Protein AF-A0A1G2IDU9-F1 (afdb_monomer)

Sequence (168 aa):
MKRLLVAVAMLAGFAAVVFAQDNSNERWFVKGYLEGGLHPPHNEVEMNLRRPDLPETNGFGDNFGRYVLRGEIFAGYRLENKVVKSVFVLVKPYFVFGRTVPQLDYTWSARLIGYAENYGIGVELPRGWKVYAETHRWSLRDQKAVPGDGPFGLNSGLYVRKEFNLHF

Organism: NCBI:txid1802213

pLDDT: mean 75.24, std 16.15, range [39.88, 97.31]

Solvent-accessible surface area (backbone atoms only — not comparable to full-atom values): 9409 Å² total; per-residue (Å²): 109,71,69,58,54,52,51,51,51,50,51,51,53,50,51,51,50,76,68,31,62,81,67,93,85,56,95,41,72,52,73,53,70,50,75,50,73,52,65,69,96,70,37,58,57,90,64,74,71,65,48,92,90,40,75,87,57,52,81,54,88,53,67,54,68,73,50,72,54,74,53,79,45,79,54,67,50,79,45,98,50,88,70,44,42,26,42,33,40,36,40,37,52,33,39,32,20,27,51,38,42,78,101,74,41,86,52,92,40,89,44,78,38,30,39,37,60,26,43,31,45,36,38,31,32,67,77,47,29,34,43,34,38,35,38,40,34,37,33,45,76,93,45,67,45,49,90,50,84,37,62,29,25,61,49,57,35,44,35,44,34,39,40,30,38,48,72,111

Radius of gyration: 20.26 Å; Cα contacts (8 Å, |Δi|>4): 343; chains: 1; bounding box: 56×49×55 Å

Nearest PDB structures (foldseek):
  1bxw-assembly1_A  TM=3.467E-01  e=7.505E-01  Escherichia coli BL21(DE3)
  2r4l-assembly2_B  TM=3.339E-01  e=4.454E-01  Escherichia coli
  3pgu-assembly1_A  TM=3.029E-01  e=5.209E-01  Escherichia coli K-12
  3pf1-assembly2_B  TM=3.098E-01  e=6.761E-01  Escherichia coli K-12
  4rdt-assembly1_A  TM=2.529E-01  e=2.914E+00  Neisseria meningitidis MC58

Secondary structure (DSSP, 8-state):
-HHHHHHHHHHHHHHHHHHPPP-TT-S-EEEEEEEEEE--S---GGG----TT-GGGGGGTT----EEEE--EEEEEE-S-SS--EEEEEE--EEEEEEEETTTEEEEEEEEEEEE--EEEEEEEGGGEEEEEEEE-EEETTEEPPSSSSTT--EEEEEEEEEEEEE-

Foldseek 3Di:
DVVVVVVVVVVVVVVCQVPFFDDPPFPDKDKDKDKDKDWDDAAALVVLDPPVPDVVQVPPPFDDFDDKDWDKDWDWDADPDQFWGIKTKMWIKIWTDDDTGPPPDDDRTRDTFKIKGKIKIWTAGPQQKIKIKMWIAMDGNNDTQDDDRGNGHTIMIIMIMHIHMDHD

Structure (mmCIF, N/CA/C/O backbone):
data_AF-A0A1G2IDU9-F1
#
_entry.id   AF-A0A1G2IDU9-F1
#
loop_
_atom_site.group_PDB
_atom_site.id
_atom_site.type_symbol
_atom_site.label_atom_id
_atom_site.label_alt_id
_atom_site.label_comp_id
_atom_site.label_asym_id
_atom_site.label_entity_id
_atom_site.label_seq_id
_atom_site.pdbx_PDB_ins_code
_atom_site.Cartn_x
_atom_site.Cartn_y
_atom_site.Cartn_z
_atom_site.occupancy
_atom_site.B_iso_or_equiv
_atom_site.auth_seq_id
_atom_site.auth_comp_id
_atom_site.auth_asym_id
_atom_site.auth_atom_id
_atom_site.pdbx_PDB_model_num
ATOM 1 N N . MET A 1 1 ? -6.223 36.285 3.969 1.00 62.69 1 MET A N 1
ATOM 2 C CA . MET A 1 1 ? -7.541 35.666 4.263 1.00 62.69 1 MET A CA 1
ATOM 3 C C . MET A 1 1 ? -7.805 34.367 3.493 1.00 62.69 1 MET A C 1
ATOM 5 O O . MET A 1 1 ? -8.018 33.362 4.152 1.00 62.69 1 MET A O 1
ATOM 9 N N . LYS A 1 2 ? -7.729 34.311 2.150 1.00 69.12 2 LYS A N 1
ATOM 10 C CA . LYS A 1 2 ? -8.032 33.078 1.374 1.00 69.12 2 LYS A CA 1
ATOM 11 C C . LYS A 1 2 ? -7.201 31.836 1.760 1.00 69.12 2 LYS A C 1
ATOM 13 O O . LYS A 1 2 ? -7.762 30.766 1.928 1.00 69.12 2 LYS A O 1
ATOM 18 N N . ARG A 1 3 ? -5.885 31.980 1.975 1.00 70.44 3 ARG A N 1
ATOM 19 C CA . ARG A 1 3 ? -5.002 30.864 2.389 1.00 70.44 3 ARG A CA 1
ATOM 20 C C . ARG A 1 3 ? -5.322 30.319 3.788 1.00 70.44 3 ARG A C 1
ATOM 22 O O . ARG A 1 3 ? -5.218 29.122 4.007 1.00 70.44 3 ARG A O 1
ATOM 29 N N . LEU A 1 4 ? -5.751 31.192 4.704 1.00 76.75 4 LEU A N 1
ATOM 30 C CA . LEU A 1 4 ? -6.148 30.807 6.061 1.00 76.75 4 LEU A CA 1
ATOM 31 C C . LEU A 1 4 ? -7.466 30.021 6.045 1.00 76.75 4 LEU A C 1
ATOM 33 O O . LEU A 1 4 ? -7.561 28.992 6.695 1.00 76.75 4 LEU A O 1
ATOM 37 N N . LEU A 1 5 ? -8.446 30.456 5.245 1.00 75.06 5 LEU A N 1
ATOM 38 C CA . LEU A 1 5 ? -9.712 29.736 5.059 1.00 75.06 5 LEU A CA 1
ATOM 39 C C . LEU A 1 5 ? -9.504 28.341 4.460 1.00 75.06 5 LEU A C 1
ATOM 41 O O . LEU A 1 5 ? -10.108 27.386 4.932 1.00 75.06 5 LEU A O 1
ATOM 45 N N . VAL A 1 6 ? -8.614 28.208 3.471 1.00 77.25 6 VAL A N 1
ATOM 46 C CA . VAL A 1 6 ? -8.261 26.900 2.895 1.00 77.25 6 VAL A CA 1
ATOM 47 C C . VAL A 1 6 ? -7.575 26.010 3.933 1.00 77.25 6 VAL A C 1
ATOM 49 O O . VAL A 1 6 ? -7.935 24.845 4.057 1.00 77.25 6 VAL A O 1
ATOM 52 N N . ALA A 1 7 ? -6.638 26.547 4.718 1.00 73.00 7 ALA A N 1
ATOM 53 C CA . ALA A 1 7 ? -5.975 25.783 5.775 1.00 73.00 7 ALA A CA 1
ATOM 54 C C . ALA A 1 7 ? -6.962 25.313 6.857 1.00 73.00 7 ALA A C 1
ATOM 56 O O . ALA A 1 7 ? -6.931 24.150 7.249 1.00 73.00 7 ALA A O 1
ATOM 57 N N . VAL A 1 8 ? -7.876 26.185 7.293 1.00 78.94 8 VAL A N 1
ATOM 58 C CA . VAL A 1 8 ? -8.922 25.841 8.270 1.00 78.94 8 VAL A CA 1
ATOM 59 C C . VAL A 1 8 ? -9.891 24.806 7.698 1.00 78.94 8 VAL A C 1
ATOM 61 O O . VAL A 1 8 ? -10.223 23.855 8.395 1.00 78.94 8 VAL A O 1
ATOM 64 N N . ALA A 1 9 ? -10.295 24.928 6.431 1.00 74.25 9 ALA A N 1
ATOM 65 C CA . ALA A 1 9 ? -11.151 23.942 5.772 1.00 74.25 9 ALA A CA 1
ATOM 66 C C . ALA A 1 9 ? -10.457 22.576 5.628 1.00 74.25 9 ALA A C 1
ATOM 68 O O . ALA A 1 9 ? -11.083 21.548 5.876 1.00 74.25 9 ALA A O 1
ATOM 69 N N . MET A 1 10 ? -9.161 22.553 5.295 1.00 72.38 10 MET A N 1
ATOM 70 C CA . MET A 1 10 ? -8.383 21.311 5.248 1.00 72.38 10 MET A CA 1
ATOM 71 C C . MET A 1 10 ? -8.221 20.682 6.635 1.00 72.38 10 MET A C 1
ATOM 73 O O . MET A 1 10 ? -8.390 19.475 6.769 1.00 72.38 10 MET A O 1
ATOM 77 N N . LEU A 1 11 ? -7.962 21.482 7.675 1.00 74.31 11 LEU A N 1
ATOM 78 C CA . LEU A 1 11 ? -7.873 20.995 9.056 1.00 74.31 11 LEU A CA 1
ATOM 79 C C . LEU A 1 11 ? -9.218 20.469 9.568 1.00 74.31 11 LEU A C 1
ATOM 81 O O . LEU A 1 11 ? -9.257 19.416 10.199 1.00 74.31 11 LEU A O 1
ATOM 85 N N . ALA A 1 12 ? -10.317 21.160 9.264 1.00 73.38 12 ALA A N 1
ATOM 86 C CA . ALA A 1 12 ? -11.663 20.715 9.610 1.00 73.38 12 ALA A CA 1
ATOM 87 C C . ALA A 1 12 ? -12.037 19.422 8.870 1.00 73.38 12 ALA A C 1
ATOM 89 O O . ALA A 1 12 ? -12.556 18.498 9.491 1.00 73.38 12 ALA A O 1
ATOM 90 N N . GLY A 1 13 ? -11.712 19.317 7.576 1.00 73.56 13 GLY A N 1
ATOM 91 C CA . GLY A 1 13 ? -11.897 18.090 6.797 1.00 73.56 13 GLY A CA 1
ATOM 92 C C . GLY A 1 13 ? -11.063 16.926 7.336 1.00 73.56 13 GLY A C 1
ATOM 93 O O . GLY A 1 13 ? -11.568 15.816 7.482 1.00 73.56 13 GLY A O 1
ATOM 94 N N . PHE A 1 14 ? -9.812 17.187 7.720 1.00 73.44 14 PHE A N 1
ATOM 95 C CA . PHE A 1 14 ? -8.941 16.189 8.337 1.00 73.44 14 PHE A CA 1
ATOM 96 C C . PHE A 1 14 ? -9.489 15.711 9.688 1.00 73.44 14 PHE A C 1
ATOM 98 O O . PHE A 1 14 ? -9.579 14.508 9.930 1.00 73.44 14 PHE A O 1
ATOM 105 N N . ALA A 1 15 ? -9.926 16.636 10.548 1.00 72.44 15 ALA A N 1
ATOM 106 C CA . ALA A 1 15 ? -10.550 16.303 11.825 1.00 72.44 15 ALA A CA 1
ATOM 107 C C . ALA A 1 15 ? -11.841 15.489 11.630 1.00 72.44 15 ALA A C 1
ATOM 109 O O . ALA A 1 15 ? -12.026 14.470 12.296 1.00 72.44 15 ALA A O 1
ATOM 110 N N . ALA A 1 16 ? -12.695 15.883 10.680 1.00 71.50 16 ALA A N 1
ATOM 111 C CA . ALA A 1 16 ? -13.924 15.161 10.361 1.00 71.50 16 ALA A CA 1
ATOM 112 C C . ALA A 1 16 ? -13.642 13.702 9.974 1.00 71.50 16 ALA A C 1
ATOM 114 O O . ALA A 1 16 ? -14.333 12.803 10.441 1.00 71.50 16 ALA A O 1
ATOM 115 N N . VAL A 1 17 ? -12.585 13.448 9.202 1.00 75.44 17 VAL A N 1
ATOM 116 C CA . VAL A 1 17 ? -12.182 12.089 8.820 1.00 75.44 17 VAL A CA 1
ATOM 117 C C . VAL A 1 17 ? -11.616 11.285 9.998 1.00 75.44 17 VAL A C 1
ATOM 119 O O . VAL A 1 17 ? -11.970 10.118 10.185 1.00 75.44 17 VAL A O 1
ATOM 122 N N . VAL A 1 18 ? -10.748 11.892 10.811 1.00 74.56 18 VAL A N 1
ATOM 123 C CA . VAL A 1 18 ? -10.128 11.238 11.978 1.00 74.56 18 VAL A CA 1
ATOM 124 C C . VAL A 1 18 ? -11.188 10.772 12.979 1.00 74.56 18 VAL A C 1
ATOM 126 O O . VAL A 1 18 ? -11.088 9.666 13.521 1.00 74.56 18 VAL A O 1
ATOM 129 N N . PHE A 1 19 ? -12.222 11.588 13.186 1.00 74.44 19 PHE A N 1
ATOM 130 C CA . PHE A 1 19 ? -13.309 11.309 14.123 1.00 74.44 19 PHE A CA 1
ATOM 131 C C . PHE A 1 19 ? -14.544 10.663 13.481 1.00 74.44 19 PHE A C 1
ATOM 133 O O . PHE A 1 19 ? -15.481 10.333 14.209 1.00 74.44 19 PHE A O 1
ATOM 140 N N . ALA A 1 20 ? -14.543 10.423 12.165 1.00 71.88 20 ALA A N 1
ATOM 141 C CA . ALA A 1 20 ? -15.659 9.792 11.467 1.00 71.88 20 ALA A CA 1
ATOM 142 C C . ALA A 1 20 ? -15.968 8.406 12.057 1.00 71.88 20 ALA A C 1
ATOM 144 O O . ALA A 1 20 ? -15.103 7.514 12.108 1.00 71.88 20 ALA A O 1
ATOM 145 N N . GLN A 1 21 ? -17.220 8.243 12.490 1.00 66.69 21 GLN A N 1
ATOM 146 C CA . GLN A 1 21 ? -17.812 6.974 12.896 1.00 66.69 21 GLN A CA 1
ATOM 147 C C . GLN A 1 21 ? -18.687 6.438 11.765 1.00 66.69 21 GLN A C 1
ATOM 149 O O . GLN A 1 21 ? -19.385 7.197 11.103 1.00 66.69 21 GLN A O 1
ATOM 154 N N . ASP A 1 22 ? -18.627 5.127 11.555 1.00 65.12 22 ASP A N 1
ATOM 155 C CA . ASP A 1 22 ? -19.422 4.445 10.538 1.00 65.12 22 ASP A CA 1
ATOM 156 C C . ASP A 1 22 ? -20.884 4.364 10.994 1.00 65.12 22 ASP A C 1
ATOM 158 O O . ASP A 1 22 ? -21.164 3.764 12.036 1.00 65.12 22 ASP A O 1
ATOM 162 N N . ASN A 1 23 ? -21.796 4.990 10.247 1.00 60.91 23 ASN A N 1
ATOM 163 C CA . ASN A 1 23 ? -23.220 5.026 10.563 1.00 60.91 23 ASN A CA 1
ATOM 164 C C . ASN A 1 23 ? -24.017 4.528 9.346 1.00 60.91 23 ASN A C 1
ATOM 166 O O . ASN A 1 23 ? -24.468 5.285 8.492 1.00 60.91 23 ASN A O 1
ATOM 170 N N . SER A 1 24 ? -24.172 3.208 9.252 1.00 59.66 24 SER A N 1
ATOM 171 C CA . SER A 1 24 ? -24.573 2.477 8.038 1.00 59.66 24 SER A CA 1
ATOM 172 C C . SER A 1 24 ? -26.013 2.691 7.539 1.00 59.66 24 SER A C 1
ATOM 174 O O . SER A 1 24 ? -26.447 1.964 6.649 1.00 59.66 24 SER A O 1
ATOM 176 N N . ASN A 1 25 ? -26.772 3.632 8.107 1.00 66.94 25 ASN A N 1
ATOM 177 C CA . ASN A 1 25 ? -28.198 3.820 7.811 1.00 66.94 25 ASN A CA 1
ATOM 178 C C . ASN A 1 25 ? -28.489 4.939 6.793 1.00 66.94 25 ASN A C 1
ATOM 180 O O . ASN A 1 25 ? -29.649 5.144 6.439 1.00 66.94 25 ASN A O 1
ATOM 184 N N . GLU A 1 26 ? -27.474 5.656 6.308 1.00 69.06 26 GLU A N 1
ATOM 185 C CA . GLU A 1 26 ? -27.654 6.759 5.356 1.00 69.06 26 GLU A CA 1
ATOM 186 C C . GLU A 1 26 ? -27.509 6.312 3.895 1.00 69.06 26 GLU A C 1
ATOM 188 O O . GLU A 1 26 ? -26.681 5.469 3.547 1.00 69.06 26 GLU A O 1
ATOM 193 N N . ARG A 1 27 ? -28.350 6.886 3.024 1.00 76.31 27 ARG A N 1
ATOM 194 C CA . ARG A 1 27 ? -28.487 6.474 1.617 1.00 76.31 27 ARG A CA 1
ATOM 195 C C . ARG A 1 27 ? -27.332 6.962 0.736 1.00 76.31 27 ARG A C 1
ATOM 197 O O . ARG A 1 27 ? -27.060 6.339 -0.289 1.00 76.31 27 ARG A O 1
ATOM 204 N N . TRP A 1 28 ? -26.663 8.043 1.134 1.00 81.62 28 TRP A N 1
ATOM 205 C CA . TRP A 1 28 ? -25.488 8.594 0.466 1.00 81.62 28 TRP A CA 1
ATOM 206 C C . TRP A 1 28 ? -24.299 8.569 1.420 1.00 81.62 28 TRP A C 1
ATOM 208 O O . TRP A 1 28 ? -24.406 8.965 2.577 1.00 81.62 28 TRP A O 1
ATOM 218 N N . PHE A 1 29 ? -23.158 8.086 0.936 1.00 84.12 29 PHE A N 1
ATOM 219 C CA . PHE A 1 29 ? -21.936 8.034 1.726 1.00 84.12 29 PHE A CA 1
ATOM 220 C C . PHE A 1 29 ? -20.705 8.256 0.847 1.00 84.12 29 PHE A C 1
ATOM 222 O O . PHE A 1 29 ? -20.681 7.897 -0.331 1.00 84.12 29 PHE A O 1
ATOM 229 N N . VAL A 1 30 ? -19.660 8.818 1.446 1.00 83.44 30 VAL A N 1
ATOM 230 C CA . VAL A 1 30 ? -18.313 8.899 0.881 1.00 83.44 30 VAL A CA 1
ATOM 231 C C . VAL A 1 30 ? -17.405 8.017 1.722 1.00 83.44 30 VAL A C 1
ATOM 233 O O . VAL A 1 30 ? -17.166 8.299 2.895 1.00 83.44 30 VAL A O 1
ATOM 236 N N . LYS A 1 31 ? -16.887 6.951 1.112 1.00 86.94 31 LYS A N 1
ATOM 237 C CA . LYS A 1 31 ? -15.927 6.042 1.738 1.00 86.94 31 LYS A CA 1
ATOM 238 C C . LYS A 1 31 ? -14.516 6.363 1.276 1.00 86.94 31 LYS A C 1
ATOM 240 O O . LYS A 1 31 ? -14.284 6.586 0.090 1.00 86.94 31 LYS A O 1
ATOM 245 N N . GLY A 1 32 ? -13.569 6.331 2.199 1.00 89.19 32 GLY A N 1
ATOM 246 C CA . GLY A 1 32 ? -12.168 6.538 1.876 1.00 89.19 32 GLY A CA 1
ATOM 247 C C . GLY A 1 32 ? -11.241 6.108 2.997 1.00 89.19 32 GLY A C 1
ATOM 248 O O . GLY A 1 32 ? -11.649 5.479 3.977 1.00 89.19 32 GLY A O 1
ATOM 249 N N . TYR A 1 33 ? -9.971 6.459 2.836 1.00 91.44 33 TYR A N 1
ATOM 250 C CA . TYR A 1 33 ? -8.974 6.305 3.879 1.00 91.44 33 TYR A CA 1
ATOM 251 C C . TYR A 1 33 ? -7.982 7.469 3.873 1.00 91.44 33 TYR A C 1
ATOM 253 O O . TYR A 1 33 ? -7.749 8.100 2.843 1.00 91.44 33 TYR A O 1
ATOM 261 N N . LEU A 1 34 ? -7.403 7.744 5.038 1.00 91.69 34 LEU A N 1
ATOM 262 C CA . LEU A 1 34 ? -6.195 8.549 5.193 1.00 91.69 34 LEU A CA 1
ATOM 263 C C . LEU A 1 34 ? -5.064 7.641 5.640 1.00 91.69 34 LEU A C 1
ATOM 265 O O . LEU A 1 34 ? -5.274 6.770 6.480 1.00 91.69 34 LEU A O 1
ATOM 269 N N . GLU A 1 35 ? -3.875 7.855 5.098 1.00 92.25 35 GLU A N 1
ATOM 270 C CA . GLU A 1 35 ? -2.702 7.048 5.398 1.00 92.25 35 GLU A CA 1
ATOM 271 C C . GLU A 1 35 ? -1.475 7.932 5.573 1.00 92.25 35 GLU A C 1
ATOM 273 O O . GLU A 1 35 ? -1.234 8.841 4.780 1.00 92.25 35 GLU A O 1
ATOM 278 N N . GLY A 1 36 ? -0.713 7.650 6.624 1.00 90.19 36 GLY A N 1
ATOM 279 C CA . GLY A 1 36 ? 0.629 8.176 6.825 1.00 90.19 36 GLY A CA 1
ATOM 280 C C . GLY A 1 36 ? 1.614 7.020 6.927 1.00 90.19 36 GLY A C 1
ATOM 281 O O . GLY A 1 36 ? 1.336 6.037 7.615 1.00 90.19 36 GLY A O 1
ATOM 282 N N . GLY A 1 37 ? 2.749 7.149 6.245 1.00 88.00 37 GLY A N 1
ATOM 283 C CA . GLY A 1 37 ? 3.837 6.176 6.263 1.00 88.00 37 GLY A CA 1
ATOM 284 C C . GLY A 1 37 ? 5.121 6.796 6.801 1.00 88.00 37 GLY A C 1
ATOM 285 O O . GLY A 1 37 ? 5.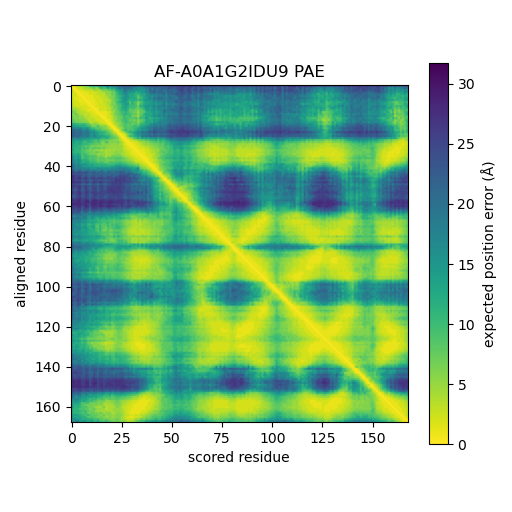449 7.939 6.478 1.00 88.00 37 GLY A O 1
ATOM 286 N N . LEU A 1 38 ? 5.855 6.038 7.609 1.00 85.94 38 LEU A N 1
ATOM 287 C CA . LEU A 1 38 ? 7.242 6.308 7.956 1.00 85.94 38 LEU A CA 1
ATOM 288 C C . LEU A 1 38 ? 8.133 5.372 7.144 1.00 85.94 38 LEU A C 1
ATOM 290 O O . LEU A 1 38 ? 8.006 4.150 7.230 1.00 85.94 38 LEU A O 1
ATOM 294 N N . HIS A 1 3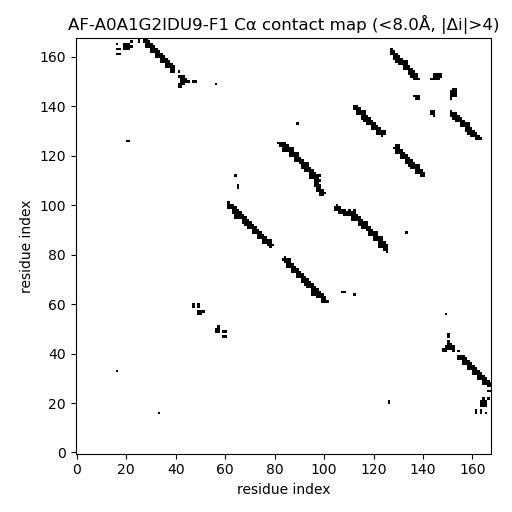9 ? 9.047 5.971 6.392 1.00 79.62 39 HIS A N 1
ATOM 295 C CA . HIS A 1 39 ? 9.928 5.282 5.468 1.00 79.62 39 HIS A CA 1
ATOM 296 C C . HIS A 1 39 ? 11.392 5.575 5.808 1.00 79.62 39 HIS A C 1
ATOM 298 O O . HIS A 1 39 ? 11.725 6.738 6.061 1.00 79.62 39 HIS A O 1
ATOM 304 N N . PRO A 1 40 ? 12.283 4.568 5.813 1.00 73.06 40 PRO A N 1
ATOM 305 C CA . PRO A 1 40 ? 13.717 4.823 5.806 1.00 73.06 40 PRO A CA 1
ATOM 306 C C . PRO A 1 40 ? 14.103 5.546 4.504 1.00 73.06 40 PRO A C 1
ATOM 308 O O . PRO A 1 40 ? 13.372 5.446 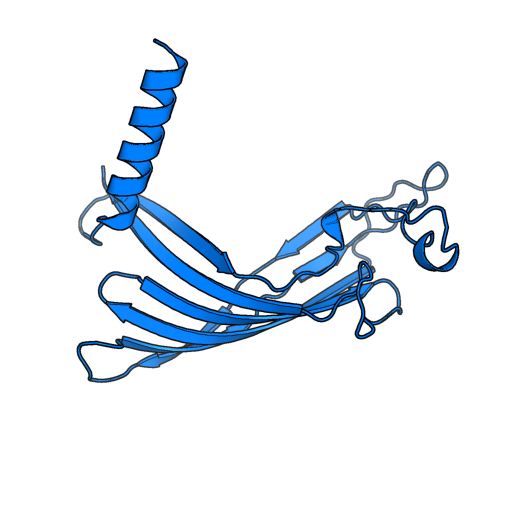3.520 1.00 73.06 40 PRO A O 1
ATOM 311 N N . PRO A 1 41 ? 15.237 6.265 4.455 1.00 65.81 41 PRO A N 1
ATOM 312 C CA . PRO A 1 41 ? 15.723 6.840 3.205 1.00 65.81 41 PRO A CA 1
ATOM 313 C C . PRO A 1 41 ? 15.828 5.758 2.120 1.00 65.81 41 PRO A C 1
ATOM 315 O O . PRO A 1 41 ? 16.497 4.748 2.319 1.00 65.81 41 PRO A O 1
ATOM 318 N N . HIS A 1 42 ? 15.133 5.947 1.000 1.00 61.34 42 HIS A N 1
ATOM 319 C CA . HIS A 1 42 ? 15.192 5.064 -0.163 1.00 61.34 42 HIS A CA 1
ATOM 320 C C . HIS A 1 42 ? 14.907 5.859 -1.442 1.00 61.34 42 HIS A C 1
ATOM 322 O O . HIS A 1 42 ? 14.279 6.919 -1.408 1.00 61.34 42 HIS A O 1
ATOM 328 N N . ASN A 1 43 ? 15.358 5.347 -2.586 1.00 55.72 43 ASN A N 1
ATOM 329 C CA . ASN A 1 43 ? 15.154 5.974 -3.889 1.00 55.72 43 ASN A CA 1
ATOM 330 C C . ASN A 1 43 ? 13.917 5.362 -4.574 1.00 55.72 43 ASN A C 1
ATOM 332 O O . ASN A 1 43 ? 13.843 4.149 -4.760 1.00 55.72 43 ASN A O 1
ATOM 336 N N . GLU A 1 44 ? 12.922 6.186 -4.901 1.00 53.16 44 GLU A N 1
ATOM 337 C CA . GLU A 1 44 ? 11.650 5.749 -5.493 1.00 53.16 44 GLU A CA 1
ATOM 338 C C . GLU A 1 44 ? 11.715 5.713 -7.027 1.00 53.16 44 GLU A C 1
ATOM 340 O O . GLU A 1 44 ? 12.203 6.655 -7.658 1.00 53.16 44 GLU A O 1
ATOM 345 N N . VAL A 1 45 ? 11.156 4.659 -7.642 1.00 52.25 45 VAL A N 1
ATOM 346 C CA . VAL A 1 45 ? 11.061 4.501 -9.114 1.00 52.25 45 VAL A CA 1
ATOM 347 C C . VAL A 1 45 ? 10.349 5.701 -9.746 1.00 52.25 45 VAL A C 1
ATOM 349 O O . VAL A 1 45 ? 10.702 6.154 -10.836 1.00 52.25 45 VAL A O 1
ATOM 352 N N . GLU A 1 46 ? 9.332 6.224 -9.051 1.00 48.12 46 GLU A N 1
ATOM 353 C CA . GLU A 1 46 ? 8.424 7.251 -9.569 1.00 48.12 46 GLU A CA 1
ATOM 354 C C . GLU A 1 46 ? 9.118 8.608 -9.788 1.00 48.12 46 GLU A C 1
ATOM 356 O O . GLU A 1 46 ? 8.596 9.445 -10.524 1.00 48.12 46 GLU A O 1
ATOM 361 N N . MET A 1 47 ? 10.319 8.817 -9.231 1.00 39.88 47 MET A N 1
ATOM 362 C CA . MET A 1 47 ? 11.049 10.079 -9.374 1.00 39.88 47 MET A CA 1
ATOM 363 C C . MET A 1 47 ? 12.033 10.132 -10.542 1.00 39.88 47 MET A C 1
ATOM 365 O O . MET A 1 47 ? 12.734 11.132 -10.644 1.00 39.88 47 MET A O 1
ATOM 369 N N . ASN A 1 48 ? 12.101 9.112 -11.411 1.00 44.91 48 ASN A N 1
ATOM 370 C CA . ASN A 1 48 ? 12.878 9.111 -12.666 1.00 44.91 48 ASN A CA 1
ATOM 371 C C . ASN A 1 48 ? 14.240 9.841 -12.563 1.00 44.91 48 ASN A C 1
ATOM 373 O O . ASN A 1 48 ? 14.640 10.588 -13.464 1.00 44.91 48 ASN A O 1
ATOM 377 N N . LEU A 1 49 ? 14.912 9.702 -11.412 1.00 41.88 49 LEU A N 1
ATOM 378 C CA . LEU A 1 49 ? 16.027 10.562 -11.050 1.00 41.88 49 LEU A CA 1
ATOM 379 C C . LEU A 1 49 ? 17.261 9.949 -11.696 1.00 41.88 49 LEU A C 1
ATOM 381 O O . LEU A 1 49 ? 17.920 9.078 -11.129 1.00 41.88 49 LEU A O 1
ATOM 385 N N . ARG A 1 50 ? 17.520 10.361 -12.939 1.00 49.28 50 ARG A N 1
ATOM 386 C CA . ARG A 1 50 ? 18.761 10.034 -13.640 1.00 49.28 50 ARG A CA 1
ATOM 387 C C . ARG A 1 50 ? 19.906 10.522 -12.758 1.00 49.28 50 ARG A C 1
ATOM 389 O O . ARG A 1 50 ? 19.998 11.725 -12.520 1.00 49.28 50 ARG A O 1
ATOM 396 N N . ARG A 1 51 ? 20.751 9.614 -12.264 1.00 45.06 51 ARG A N 1
ATOM 397 C CA . ARG A 1 51 ? 22.041 9.987 -11.681 1.00 45.06 51 ARG A CA 1
ATOM 398 C C . ARG A 1 51 ? 23.015 10.177 -12.845 1.00 45.06 51 ARG A C 1
ATOM 400 O O . ARG A 1 51 ? 23.415 9.185 -13.453 1.00 45.06 51 ARG A O 1
ATOM 407 N N . PRO A 1 52 ? 23.359 11.424 -13.223 1.00 46.56 52 PRO A N 1
ATOM 408 C CA . PRO A 1 52 ? 24.165 11.684 -14.419 1.00 46.56 52 PRO A CA 1
ATOM 409 C C . PRO A 1 52 ? 25.577 11.090 -14.324 1.00 46.56 52 PRO A C 1
ATOM 411 O O . PRO A 1 52 ? 26.232 10.887 -15.342 1.00 46.56 52 PRO A O 1
ATOM 414 N N . ASP A 1 53 ? 26.031 10.823 -13.101 1.00 51.12 53 ASP A N 1
ATOM 415 C CA . ASP A 1 53 ? 27.324 10.263 -12.722 1.00 51.12 53 ASP A CA 1
ATOM 416 C C . ASP A 1 53 ? 27.401 8.730 -12.820 1.00 51.12 53 ASP A C 1
ATOM 418 O O . ASP A 1 53 ? 28.503 8.187 -12.864 1.00 51.12 53 ASP A O 1
ATOM 422 N N . LEU A 1 54 ? 26.265 8.025 -12.897 1.00 53.84 54 LEU A N 1
ATOM 423 C CA . LEU A 1 54 ? 26.215 6.558 -12.932 1.00 53.84 54 LEU A CA 1
ATOM 424 C C . LEU A 1 54 ? 25.445 6.069 -14.173 1.00 53.84 54 LEU A C 1
ATOM 426 O O . LEU A 1 54 ? 24.218 5.933 -14.123 1.00 53.84 54 LEU A O 1
ATOM 430 N N . PRO A 1 55 ? 26.140 5.765 -15.292 1.00 56.06 55 PRO A N 1
ATOM 431 C CA . PRO A 1 55 ? 25.529 5.351 -16.561 1.00 56.06 55 PRO A CA 1
ATOM 432 C C . PRO A 1 55 ? 24.609 4.128 -16.467 1.00 56.06 55 PRO A C 1
ATOM 434 O O . PRO A 1 55 ? 23.641 4.016 -17.213 1.00 56.06 55 PRO A O 1
ATOM 437 N N . GLU A 1 56 ? 24.867 3.236 -15.516 1.00 53.00 56 GLU A N 1
ATOM 438 C CA . GLU A 1 56 ? 24.039 2.067 -15.194 1.00 53.00 56 GLU A CA 1
ATOM 439 C C . GLU A 1 56 ? 22.637 2.417 -14.664 1.00 53.00 56 GLU A C 1
ATOM 441 O O . GLU A 1 56 ? 21.711 1.616 -14.774 1.00 53.00 56 GLU A O 1
ATOM 446 N N . THR A 1 57 ? 22.440 3.645 -14.172 1.00 49.38 57 THR A N 1
ATOM 447 C CA . THR A 1 57 ? 21.128 4.167 -13.748 1.00 49.38 57 THR A CA 1
ATOM 448 C C . THR A 1 57 ? 20.363 4.870 -14.879 1.00 49.38 57 THR A C 1
ATOM 450 O O . THR A 1 57 ? 19.178 5.172 -14.730 1.00 49.38 57 THR A O 1
ATOM 453 N N . ASN A 1 58 ? 20.992 5.083 -16.046 1.00 50.53 58 ASN A N 1
ATOM 454 C CA . ASN A 1 58 ? 20.397 5.791 -17.189 1.00 50.53 58 ASN A CA 1
ATOM 455 C C . ASN A 1 58 ? 19.418 4.939 -18.022 1.00 50.53 58 ASN A C 1
ATOM 457 O O . ASN A 1 58 ? 18.835 5.444 -18.981 1.00 50.53 58 ASN A O 1
ATOM 461 N N . GLY A 1 59 ? 19.177 3.676 -17.653 1.00 46.88 59 GLY A N 1
ATOM 462 C CA . GLY A 1 59 ? 18.325 2.739 -18.401 1.00 46.88 59 GLY A CA 1
ATOM 463 C C . GLY A 1 59 ? 16.817 3.050 -18.432 1.00 46.88 59 GLY A C 1
ATOM 464 O O . GLY A 1 59 ? 16.060 2.300 -19.048 1.00 46.88 59 GLY A O 1
ATOM 465 N N . PHE A 1 60 ? 16.354 4.129 -17.783 1.00 51.19 60 PHE A N 1
ATOM 466 C CA . PHE A 1 60 ? 14.918 4.392 -17.556 1.00 51.19 60 PHE A CA 1
ATOM 467 C C . PHE A 1 60 ? 14.363 5.632 -18.244 1.00 51.19 60 PHE A C 1
ATOM 469 O O . PHE A 1 60 ? 13.146 5.802 -18.294 1.00 51.19 60 PHE A O 1
ATOM 476 N N . GLY A 1 61 ? 15.230 6.445 -18.852 1.00 49.16 61 GLY A N 1
ATOM 477 C CA . GLY A 1 61 ? 14.836 7.661 -19.556 1.00 49.16 61 GLY A CA 1
ATOM 478 C C . GLY A 1 61 ? 13.796 7.464 -20.663 1.00 49.16 61 GLY A C 1
ATOM 479 O O . GLY A 1 61 ? 13.092 8.418 -20.987 1.00 49.16 61 GLY A O 1
ATOM 480 N N . ASP A 1 62 ? 13.679 6.232 -21.163 1.00 49.09 62 ASP A N 1
ATOM 481 C CA . ASP A 1 62 ? 12.876 5.866 -22.326 1.00 49.09 62 ASP A CA 1
ATOM 482 C C . ASP A 1 62 ? 11.680 4.951 -21.993 1.00 49.09 62 ASP A C 1
ATOM 484 O O . ASP A 1 62 ? 10.943 4.512 -22.879 1.00 49.09 62 ASP A O 1
ATOM 488 N N . ASN A 1 63 ? 11.445 4.658 -20.709 1.00 54.84 63 ASN A N 1
ATOM 489 C CA . ASN A 1 63 ? 10.427 3.701 -20.277 1.00 54.84 63 ASN A CA 1
ATOM 490 C C . ASN A 1 63 ? 9.123 4.401 -19.877 1.00 54.84 63 ASN A C 1
ATOM 492 O O . ASN A 1 63 ? 8.863 4.660 -18.706 1.00 54.84 63 ASN A O 1
ATOM 496 N N . PHE A 1 64 ? 8.255 4.657 -20.857 1.00 61.56 64 PHE A N 1
ATOM 497 C CA . PHE A 1 64 ? 6.918 5.202 -20.601 1.00 61.56 64 PHE A CA 1
ATOM 498 C C . PHE A 1 64 ? 5.888 4.078 -20.421 1.00 61.56 64 PHE A C 1
ATOM 500 O O . PHE A 1 64 ? 5.451 3.458 -21.401 1.00 61.56 64 PHE A O 1
ATOM 507 N N . GLY A 1 65 ? 5.490 3.828 -19.168 1.00 69.00 65 GLY A N 1
ATOM 508 C CA . GLY A 1 65 ? 4.298 3.039 -18.841 1.00 69.00 65 GLY A CA 1
ATOM 509 C C . GLY A 1 65 ? 3.031 3.746 -19.330 1.00 69.00 65 GLY A C 1
ATOM 510 O O . GLY A 1 65 ? 2.940 4.972 -19.276 1.00 69.00 65 GLY A O 1
ATOM 511 N N . ARG A 1 66 ? 2.063 2.992 -19.859 1.00 75.12 66 ARG A N 1
ATOM 512 C CA . ARG A 1 66 ? 0.817 3.554 -20.417 1.00 75.12 66 ARG A CA 1
ATOM 513 C C . ARG A 1 66 ? -0.354 3.466 -19.465 1.00 75.12 66 ARG A C 1
ATOM 515 O O . ARG A 1 66 ? -1.178 4.371 -19.422 1.00 75.12 66 ARG A O 1
ATOM 522 N N . TYR A 1 67 ? -0.420 2.382 -18.715 1.00 79.06 67 TYR A N 1
ATOM 523 C CA . TYR A 1 67 ? -1.426 2.193 -17.693 1.00 79.06 67 TYR A CA 1
ATOM 524 C C . TYR A 1 67 ? -0.891 1.266 -16.619 1.00 79.06 67 TYR A C 1
ATOM 526 O O . TYR A 1 67 ? 0.090 0.536 -16.802 1.00 79.06 67 TYR A O 1
ATOM 534 N N . VAL A 1 68 ? -1.553 1.348 -15.476 1.00 85.75 68 VAL A N 1
ATOM 535 C CA . VAL A 1 68 ? -1.161 0.666 -14.262 1.00 85.75 68 VAL A CA 1
ATOM 536 C C . VAL A 1 68 ? -2.379 -0.034 -13.687 1.00 85.75 68 VAL A C 1
ATOM 538 O O . VAL A 1 68 ? -3.437 0.579 -13.555 1.00 85.75 68 VAL A O 1
ATOM 541 N N . LEU A 1 69 ? -2.208 -1.299 -13.317 1.00 87.62 69 LEU A N 1
ATOM 542 C CA . LEU A 1 69 ? -3.175 -2.030 -12.509 1.00 87.62 69 LEU A CA 1
ATOM 543 C C . LEU A 1 69 ? -2.636 -2.105 -11.082 1.00 87.62 69 LEU A C 1
ATOM 545 O O . LEU A 1 69 ? -1.565 -2.663 -10.854 1.00 87.62 69 LEU A O 1
ATOM 549 N N . ARG A 1 70 ? -3.371 -1.517 -10.138 1.00 89.81 70 ARG A N 1
ATOM 550 C CA . ARG A 1 70 ? -3.022 -1.467 -8.716 1.00 89.81 70 ARG A CA 1
ATOM 551 C C . ARG A 1 70 ? -4.187 -1.977 -7.880 1.00 89.81 70 ARG A C 1
ATOM 553 O O . ARG A 1 70 ? -5.342 -1.727 -8.220 1.00 89.81 70 ARG A O 1
ATOM 560 N N . GLY A 1 71 ? -3.882 -2.659 -6.787 1.00 90.69 71 GLY A N 1
ATOM 561 C CA . GLY A 1 71 ? -4.885 -3.135 -5.843 1.00 90.69 71 GLY A CA 1
ATOM 562 C C . GLY A 1 71 ? -4.305 -3.351 -4.457 1.00 90.69 71 GLY A C 1
ATOM 563 O O . GLY A 1 71 ? -3.099 -3.245 -4.249 1.00 90.69 71 GLY A O 1
ATOM 564 N N . GLU A 1 72 ? -5.187 -3.666 -3.516 1.00 91.62 72 GLU A N 1
ATOM 565 C CA . GLU A 1 72 ? -4.824 -3.927 -2.132 1.00 91.62 72 GLU A CA 1
ATOM 566 C C . GLU A 1 72 ? -5.733 -5.014 -1.558 1.00 91.62 72 GLU A C 1
ATOM 568 O O . GLU A 1 72 ? -6.960 -4.914 -1.624 1.00 91.62 72 GLU A O 1
ATOM 573 N N . ILE A 1 73 ? -5.126 -6.075 -1.034 1.00 93.25 73 ILE A N 1
ATOM 574 C CA . ILE A 1 73 ? -5.816 -7.259 -0.528 1.00 93.25 73 ILE A CA 1
ATOM 575 C C . ILE A 1 73 ? -5.400 -7.470 0.921 1.00 93.25 73 ILE A C 1
ATOM 577 O O . ILE A 1 73 ? -4.216 -7.617 1.218 1.00 93.25 73 ILE A O 1
ATOM 581 N N . PHE A 1 74 ? -6.393 -7.540 1.805 1.00 92.88 74 PHE A N 1
ATOM 582 C CA . PHE A 1 74 ? -6.218 -7.888 3.209 1.00 92.88 74 PHE A CA 1
ATOM 583 C C . PHE A 1 74 ? -6.783 -9.282 3.459 1.00 92.88 74 PHE A C 1
ATOM 585 O O . PHE A 1 74 ? -7.977 -9.510 3.258 1.00 92.88 74 PHE A O 1
ATOM 592 N N . ALA A 1 75 ? -5.946 -10.195 3.940 1.00 94.62 75 ALA A N 1
ATOM 593 C CA . ALA A 1 75 ? -6.382 -11.496 4.431 1.00 94.62 75 ALA A CA 1
ATOM 594 C C . ALA A 1 75 ? -6.094 -11.562 5.929 1.00 94.62 75 ALA A C 1
ATOM 596 O O . ALA A 1 75 ? -4.946 -11.423 6.346 1.00 94.62 75 ALA A O 1
ATOM 597 N N . GLY A 1 76 ? -7.129 -11.723 6.751 1.00 92.56 76 GLY A N 1
ATOM 598 C CA . GLY A 1 76 ? -6.982 -11.568 8.192 1.00 92.56 76 GLY A CA 1
ATOM 599 C C . GLY A 1 76 ? -7.874 -12.466 9.029 1.00 92.56 76 GLY A C 1
ATOM 600 O O . GLY A 1 76 ? -8.851 -13.040 8.552 1.00 92.56 76 GLY A O 1
ATOM 601 N N . TYR A 1 77 ? -7.512 -12.552 10.303 1.00 94.25 77 TYR A N 1
ATOM 602 C CA . TYR A 1 77 ? -8.215 -13.290 11.340 1.00 94.25 77 TYR A CA 1
ATOM 603 C C . TYR A 1 77 ? -8.755 -12.312 12.385 1.00 94.25 77 TYR A C 1
ATOM 605 O O . TYR A 1 77 ? -8.028 -11.436 12.863 1.00 94.25 77 TYR A O 1
ATOM 613 N N . ARG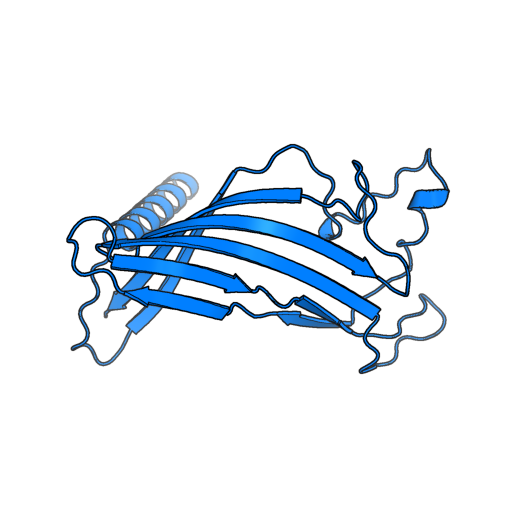 A 1 78 ? -10.040 -12.444 12.734 1.00 93.38 78 ARG A N 1
ATOM 614 C CA . ARG A 1 78 ? -10.691 -11.594 13.740 1.00 93.38 78 ARG A CA 1
ATOM 615 C C . ARG A 1 78 ? -10.355 -12.081 15.145 1.00 93.38 78 ARG A C 1
ATOM 617 O O . ARG A 1 78 ? -10.438 -13.269 15.426 1.00 93.38 78 ARG A O 1
ATOM 624 N N . LEU A 1 79 ? -10.020 -11.146 16.024 1.00 91.56 79 LEU A N 1
ATOM 625 C CA . LEU A 1 79 ? -9.748 -11.402 17.433 1.00 91.56 79 LEU A CA 1
ATOM 626 C C . LEU A 1 79 ? -10.978 -11.042 18.275 1.00 91.56 79 LEU A C 1
ATOM 628 O O . LEU A 1 79 ? -11.694 -10.090 17.971 1.00 91.56 79 LEU A O 1
ATOM 632 N N . GLU A 1 80 ? -11.191 -11.755 19.378 1.00 86.62 80 GLU A N 1
ATOM 633 C CA . GLU A 1 80 ? -12.292 -11.494 20.324 1.00 86.62 80 GLU A CA 1
ATOM 634 C C . GLU A 1 80 ? -11.969 -10.389 21.347 1.00 86.62 80 GLU A C 1
ATOM 636 O O . GLU A 1 80 ? -12.627 -10.254 22.378 1.00 86.62 80 GLU A O 1
ATOM 641 N N . ASN A 1 81 ? -10.932 -9.587 21.099 1.00 82.06 81 ASN A N 1
ATOM 642 C CA . ASN A 1 81 ? -10.484 -8.567 22.038 1.00 82.06 81 ASN A CA 1
ATOM 643 C C . ASN A 1 81 ? -10.971 -7.159 21.622 1.00 82.06 81 ASN A C 1
ATOM 645 O O . ASN A 1 81 ? -11.292 -6.893 20.464 1.00 82.06 81 ASN A O 1
ATOM 649 N N . LYS A 1 82 ? -11.047 -6.233 22.589 1.00 77.50 82 LYS A N 1
ATOM 650 C CA . LYS A 1 82 ? -11.572 -4.869 22.365 1.00 77.50 82 LYS A CA 1
ATOM 651 C C . LYS A 1 82 ? -10.535 -3.865 21.843 1.00 77.50 82 LYS A C 1
ATOM 653 O O . LYS A 1 82 ? -10.922 -2.763 21.465 1.00 77.50 82 LYS A O 1
ATOM 658 N N . VAL A 1 83 ? -9.245 -4.208 21.855 1.00 88.81 83 VAL A N 1
ATOM 659 C CA . VAL A 1 83 ? -8.133 -3.279 21.558 1.00 88.81 83 VAL A CA 1
ATOM 660 C C . VAL A 1 83 ? -7.612 -3.461 20.131 1.00 88.81 83 VAL A C 1
ATOM 662 O O . VAL A 1 83 ? -7.298 -2.486 19.460 1.00 88.81 83 VAL A O 1
ATOM 665 N N . VAL A 1 84 ? -7.580 -4.700 19.654 1.00 92.25 84 VAL A N 1
ATOM 666 C CA . VAL A 1 84 ? -7.166 -5.140 18.324 1.00 92.25 84 VAL A CA 1
ATOM 667 C C . VAL A 1 84 ? -8.267 -6.030 17.754 1.00 92.25 84 VAL A C 1
ATOM 669 O O . VAL A 1 84 ? -8.519 -7.124 18.248 1.00 92.25 84 VAL A O 1
ATOM 672 N N . LYS A 1 85 ? -8.924 -5.570 16.694 1.00 93.06 85 LYS A N 1
ATOM 673 C CA . LYS A 1 85 ? -10.043 -6.268 16.053 1.00 93.06 85 LYS A CA 1
ATOM 674 C C . LYS A 1 85 ? -9.606 -7.434 15.180 1.00 93.06 85 LYS A C 1
ATOM 676 O O . LYS A 1 85 ? -10.303 -8.445 15.111 1.00 93.06 85 LYS A O 1
ATOM 681 N N . SER A 1 86 ? -8.497 -7.286 14.467 1.00 94.56 86 SER A N 1
ATOM 682 C CA . SER A 1 86 ? -8.000 -8.319 13.565 1.00 94.56 86 SER A CA 1
ATOM 683 C C . SER A 1 86 ? -6.489 -8.221 13.395 1.00 94.56 86 SER A C 1
ATOM 685 O O . SER A 1 86 ? -5.897 -7.157 13.579 1.00 94.56 86 SER A O 1
ATOM 687 N N . VAL A 1 87 ? -5.876 -9.349 13.058 1.00 96.56 87 VAL A N 1
ATOM 688 C CA . VAL A 1 87 ? -4.528 -9.413 12.481 1.00 96.56 87 VAL A CA 1
ATOM 689 C C . VAL A 1 87 ? -4.676 -9.738 11.006 1.00 96.56 87 VAL A C 1
ATOM 691 O O . VAL A 1 87 ? -5.579 -10.490 10.631 1.00 96.56 87 VAL A O 1
ATOM 694 N N . PHE A 1 88 ? -3.816 -9.190 10.160 1.00 97.31 88 PHE A N 1
ATOM 695 C CA . PHE A 1 88 ? -3.893 -9.434 8.726 1.00 97.31 88 PHE A CA 1
ATOM 696 C C . PHE A 1 88 ? -2.523 -9.486 8.073 1.00 97.31 88 PHE A C 1
ATOM 698 O O . PHE A 1 88 ? -1.572 -8.851 8.525 1.00 97.31 88 PHE A O 1
ATOM 705 N N . VAL A 1 89 ? -2.472 -10.198 6.954 1.00 97.25 89 VAL A N 1
ATOM 706 C CA . VAL A 1 89 ? -1.454 -10.034 5.924 1.00 97.25 89 VAL A CA 1
ATOM 707 C C . VAL A 1 89 ? -2.018 -9.189 4.786 1.00 97.25 89 VAL A C 1
ATOM 709 O O . VAL A 1 89 ? -3.226 -9.173 4.526 1.00 97.25 89 VAL A O 1
ATOM 712 N N . LEU A 1 90 ? -1.125 -8.465 4.131 1.00 95.12 90 LEU A N 1
ATOM 713 C CA . LEU A 1 90 ? -1.412 -7.484 3.100 1.00 95.12 90 LEU A CA 1
ATOM 714 C C . LEU A 1 90 ? -0.668 -7.865 1.824 1.00 95.12 90 LEU A C 1
ATOM 716 O O . LEU A 1 90 ? 0.514 -8.202 1.872 1.00 95.12 90 LEU A O 1
ATOM 720 N N . VAL A 1 91 ? -1.349 -7.770 0.687 1.00 94.31 91 VAL A N 1
ATOM 721 C CA . VAL A 1 91 ? -0.732 -7.863 -0.639 1.00 94.31 91 VAL A CA 1
ATOM 722 C C . VAL A 1 91 ? -1.181 -6.664 -1.463 1.00 94.31 91 VAL A C 1
ATOM 724 O O . VAL A 1 91 ? -2.382 -6.427 -1.607 1.00 94.31 91 VAL A O 1
ATOM 727 N N . LYS A 1 92 ? -0.227 -5.915 -2.017 1.00 91.50 92 LYS A N 1
ATOM 728 C CA . LYS A 1 92 ? -0.480 -4.734 -2.854 1.00 91.50 92 LYS A CA 1
ATOM 729 C C . LYS A 1 92 ? 0.016 -4.974 -4.285 1.00 91.50 92 LYS A C 1
ATOM 731 O O . LYS A 1 92 ? 1.118 -4.545 -4.624 1.00 91.50 92 LYS A O 1
ATOM 736 N N . PRO A 1 93 ? -0.746 -5.681 -5.142 1.00 88.62 93 PRO A N 1
ATOM 737 C CA . PRO A 1 93 ? -0.334 -5.879 -6.526 1.00 88.62 93 PRO A CA 1
ATOM 738 C C . PRO A 1 93 ? -0.189 -4.537 -7.250 1.00 88.62 93 PRO A C 1
ATOM 740 O O . PRO A 1 93 ? -1.097 -3.703 -7.219 1.00 88.62 93 PRO A O 1
ATOM 743 N N . TYR A 1 94 ? 0.931 -4.362 -7.948 1.00 88.00 94 TYR A N 1
ATOM 744 C CA . TYR A 1 94 ? 1.185 -3.235 -8.841 1.00 88.00 94 TYR A CA 1
ATOM 745 C C . TYR A 1 94 ? 1.766 -3.789 -10.135 1.00 88.00 94 TYR A C 1
ATOM 747 O O . TYR A 1 94 ? 2.836 -4.389 -10.120 1.00 88.00 94 TYR A O 1
ATOM 755 N N . PHE A 1 95 ? 1.092 -3.559 -11.256 1.00 86.38 95 PHE A N 1
ATOM 756 C CA . PHE A 1 95 ? 1.549 -3.963 -12.582 1.00 86.38 95 PHE A CA 1
ATOM 757 C C . PHE A 1 95 ? 1.605 -2.760 -13.519 1.00 86.38 95 PHE A C 1
ATOM 759 O O . PHE A 1 95 ? 0.647 -1.992 -13.612 1.00 86.38 95 PHE A O 1
ATOM 766 N N . VAL A 1 96 ? 2.719 -2.613 -14.232 1.00 81.50 96 VAL A N 1
ATOM 767 C CA . VAL A 1 96 ? 2.946 -1.567 -15.233 1.00 81.50 96 VAL A CA 1
ATOM 768 C C . VAL A 1 96 ? 2.936 -2.200 -16.615 1.00 81.50 96 VAL A C 1
ATOM 770 O O . VAL A 1 96 ? 3.698 -3.134 -16.887 1.00 81.50 96 VAL A O 1
ATOM 773 N N . PHE A 1 97 ? 2.119 -1.649 -17.509 1.00 81.88 97 PHE A N 1
ATOM 774 C CA . PHE A 1 97 ? 1.983 -2.133 -18.878 1.00 81.88 97 PHE A CA 1
ATOM 775 C C . PHE A 1 97 ? 2.382 -1.072 -19.901 1.00 81.88 97 PHE A C 1
ATOM 777 O O . PHE A 1 97 ? 2.228 0.136 -19.682 1.00 81.88 97 PHE A O 1
ATOM 784 N N . GLY A 1 98 ? 2.870 -1.534 -21.049 1.00 75.44 98 GLY A N 1
ATOM 785 C CA . GLY A 1 98 ? 3.107 -0.697 -22.218 1.00 75.44 98 GLY A CA 1
ATOM 786 C C . GLY A 1 98 ? 4.301 -1.141 -23.054 1.00 75.44 98 GLY A C 1
ATOM 787 O O . GLY A 1 98 ? 5.158 -1.906 -22.624 1.00 75.44 98 GLY A O 1
ATOM 788 N N . ARG A 1 99 ? 4.385 -0.612 -24.272 1.00 68.62 99 ARG A N 1
ATOM 789 C CA . ARG A 1 99 ? 5.558 -0.726 -25.138 1.00 68.62 99 ARG A CA 1
ATOM 790 C C . ARG A 1 99 ? 5.732 0.613 -25.832 1.00 68.62 99 ARG A C 1
ATOM 792 O O . ARG A 1 99 ? 5.198 0.834 -26.906 1.00 68.62 99 ARG A O 1
ATOM 799 N N . THR A 1 100 ? 6.448 1.505 -25.167 1.00 58.69 100 THR A N 1
ATOM 800 C CA . THR A 1 100 ? 6.791 2.804 -25.733 1.00 58.69 100 THR A CA 1
ATOM 801 C C . THR A 1 100 ? 8.286 2.825 -25.994 1.00 58.69 100 THR A C 1
ATOM 803 O O . THR A 1 100 ? 9.062 2.547 -25.077 1.00 58.69 100 THR A O 1
ATOM 806 N N . VAL A 1 101 ? 8.666 3.114 -27.235 1.00 60.44 101 VAL A N 1
ATOM 807 C CA . VAL A 1 101 ? 10.028 3.487 -27.608 1.00 60.44 101 VAL A CA 1
ATOM 808 C C . VAL A 1 101 ? 9.959 4.961 -27.991 1.00 60.44 101 VAL A C 1
ATOM 810 O O . VAL A 1 101 ? 9.293 5.287 -28.980 1.00 60.44 101 VAL A O 1
ATOM 813 N N . PRO A 1 102 ? 10.564 5.870 -27.211 1.00 56.16 102 PRO A N 1
ATOM 814 C CA . PRO A 1 102 ? 10.467 7.294 -27.483 1.00 56.16 102 PRO A CA 1
ATOM 815 C C . PRO A 1 102 ? 10.877 7.588 -28.919 1.00 56.16 102 PRO A C 1
ATOM 817 O O . PRO A 1 102 ? 11.868 7.061 -29.411 1.00 56.16 102 PRO A O 1
ATOM 820 N N . GLN A 1 103 ? 10.080 8.414 -29.592 1.00 55.22 103 GLN A N 1
ATOM 821 C CA . GLN A 1 103 ? 10.304 8.869 -30.972 1.00 55.22 103 GLN A CA 1
ATOM 822 C C . GLN A 1 103 ? 10.220 7.781 -32.062 1.00 55.22 103 GLN A C 1
ATOM 824 O O . GLN A 1 103 ? 10.250 8.127 -33.238 1.00 55.22 103 GLN A O 1
ATOM 829 N N . LEU A 1 104 ? 10.053 6.502 -31.702 1.00 61.88 104 LEU A N 1
ATOM 830 C CA . LEU A 1 104 ? 10.007 5.382 -32.649 1.00 61.88 104 LEU A CA 1
ATOM 831 C C . LEU A 1 104 ? 8.657 4.657 -32.653 1.00 61.88 104 LEU A C 1
ATOM 833 O O . LEU A 1 104 ? 8.143 4.338 -33.721 1.00 61.88 104 LEU A O 1
ATOM 837 N N . ASP A 1 105 ? 8.069 4.397 -31.484 1.00 60.38 105 ASP A N 1
ATOM 838 C CA . ASP A 1 105 ? 6.817 3.644 -31.380 1.00 60.38 105 ASP A CA 1
ATOM 839 C C . ASP A 1 105 ? 6.047 4.027 -30.107 1.00 60.38 105 ASP A C 1
ATOM 841 O O . ASP A 1 105 ? 6.536 3.888 -28.982 1.00 60.38 105 ASP A O 1
ATOM 845 N N . TYR A 1 106 ? 4.820 4.510 -30.294 1.00 58.28 106 TYR A N 1
ATOM 846 C CA . TYR A 1 106 ? 3.912 4.945 -29.235 1.00 58.28 106 TYR A CA 1
ATOM 847 C C . TYR A 1 106 ? 2.599 4.150 -29.281 1.00 58.28 106 TYR A C 1
ATOM 849 O O . TYR A 1 106 ? 1.513 4.727 -29.301 1.00 58.28 106 TYR A O 1
ATOM 857 N N . THR A 1 107 ? 2.681 2.822 -29.276 1.00 63.12 107 THR A N 1
ATOM 858 C CA . THR A 1 107 ? 1.509 1.938 -29.335 1.00 63.12 107 THR A CA 1
ATOM 859 C C . THR A 1 107 ? 0.945 1.569 -27.956 1.00 63.12 107 THR A C 1
ATOM 861 O O . THR A 1 107 ? 1.660 1.379 -26.967 1.00 63.12 107 THR A O 1
ATOM 864 N N . TRP A 1 108 ? -0.386 1.457 -27.876 1.00 65.50 108 TRP A N 1
ATOM 865 C CA . TRP A 1 108 ? -1.069 0.868 -26.722 1.00 65.50 108 TRP A CA 1
ATOM 866 C C . TRP A 1 108 ? -0.767 -0.630 -26.692 1.00 65.50 108 TRP A C 1
ATOM 868 O O . TRP A 1 108 ? -1.044 -1.344 -27.651 1.00 65.50 108 TRP A O 1
ATOM 878 N N . SER A 1 109 ? -0.178 -1.115 -25.600 1.00 68.31 109 SER A N 1
ATOM 879 C CA . SER A 1 109 ? 0.246 -2.510 -25.481 1.00 68.31 109 SER A CA 1
ATOM 880 C C . SER A 1 109 ? -0.096 -3.062 -24.103 1.00 68.31 109 SER A C 1
ATOM 882 O O . SER A 1 109 ? 0.163 -2.406 -23.097 1.00 68.31 109 SER A O 1
ATOM 884 N N . ALA A 1 110 ? -0.641 -4.281 -24.070 1.00 76.69 110 ALA A N 1
ATOM 885 C CA . ALA A 1 110 ? -0.857 -5.078 -22.856 1.00 76.69 110 ALA A CA 1
ATOM 886 C C . ALA A 1 110 ? 0.367 -5.873 -22.409 1.00 76.69 110 ALA A C 1
ATOM 888 O O . ALA A 1 110 ? 0.273 -6.767 -21.572 1.00 76.69 110 ALA A O 1
ATOM 889 N N . ARG A 1 111 ? 1.542 -5.534 -22.940 1.00 78.94 111 ARG A N 1
ATOM 890 C CA . ARG A 1 111 ? 2.795 -6.111 -22.477 1.00 78.94 111 ARG A CA 1
ATOM 891 C C . ARG A 1 111 ? 3.082 -5.648 -21.051 1.00 78.94 111 ARG A C 1
ATOM 893 O O . ARG A 1 111 ? 3.259 -4.451 -20.822 1.00 78.94 111 ARG A O 1
ATOM 900 N N . LEU A 1 112 ? 3.173 -6.601 -20.124 1.00 80.81 112 LEU A N 1
ATOM 901 C CA . LEU A 1 112 ? 3.698 -6.359 -18.785 1.00 80.81 112 LEU A CA 1
ATOM 902 C C . LEU A 1 112 ? 5.173 -5.968 -18.905 1.00 80.81 112 LEU A C 1
ATOM 904 O O . LEU A 1 112 ? 5.968 -6.697 -19.499 1.00 80.81 112 LEU A O 1
ATOM 908 N N . ILE A 1 113 ? 5.523 -4.805 -18.370 1.00 76.19 113 ILE A N 1
ATOM 909 C CA . ILE A 1 113 ? 6.902 -4.309 -18.350 1.00 76.19 113 ILE A CA 1
ATOM 910 C C . ILE A 1 113 ? 7.431 -4.118 -16.942 1.00 76.19 113 ILE A C 1
ATOM 912 O O . ILE A 1 113 ? 8.639 -3.997 -16.791 1.00 76.19 113 ILE A O 1
ATOM 916 N N . GLY A 1 114 ? 6.568 -4.114 -15.929 1.00 80.25 114 GLY A N 1
ATOM 917 C CA . GLY A 1 114 ? 6.987 -4.027 -14.542 1.00 80.25 114 GLY A CA 1
ATOM 918 C C . GLY A 1 114 ? 5.957 -4.546 -13.578 1.00 80.25 114 GLY A C 1
ATOM 919 O O . GLY A 1 114 ? 4.762 -4.516 -13.868 1.00 80.25 114 GLY A O 1
ATOM 920 N N . TYR A 1 115 ? 6.427 -4.970 -12.419 1.00 83.88 115 TYR A N 1
ATOM 921 C CA . TYR A 1 115 ? 5.575 -5.293 -11.296 1.00 83.88 115 TYR A CA 1
ATOM 922 C C . TYR A 1 115 ? 6.265 -4.969 -9.972 1.00 83.88 115 TYR A C 1
ATOM 924 O O . TYR A 1 115 ? 7.496 -4.976 -9.894 1.00 83.88 115 TYR A O 1
ATOM 932 N N . ALA A 1 116 ? 5.468 -4.689 -8.944 1.00 82.56 116 ALA A N 1
ATOM 933 C CA . ALA A 1 116 ? 5.947 -4.568 -7.574 1.00 82.56 116 ALA A CA 1
ATOM 934 C C . ALA A 1 116 ? 5.429 -5.734 -6.724 1.00 82.56 116 ALA A C 1
ATOM 936 O O . ALA A 1 116 ? 4.248 -6.089 -6.763 1.00 82.56 116 ALA A O 1
ATOM 937 N N . GLU A 1 117 ? 6.342 -6.334 -5.972 1.00 83.69 117 GLU A N 1
ATOM 938 C CA . GLU A 1 117 ? 6.101 -7.360 -4.969 1.00 83.69 117 GLU A CA 1
ATOM 939 C C . GLU A 1 117 ? 5.963 -6.673 -3.613 1.00 83.69 117 GLU A C 1
ATOM 941 O O . GLU A 1 117 ? 6.948 -6.487 -2.896 1.00 83.69 117 GLU A O 1
ATOM 946 N N . ASN A 1 118 ? 4.737 -6.273 -3.285 1.00 87.88 118 ASN A N 1
ATOM 947 C CA . ASN A 1 118 ? 4.459 -5.545 -2.057 1.00 87.88 118 ASN A CA 1
ATOM 948 C C . ASN A 1 118 ? 3.651 -6.423 -1.107 1.00 87.88 118 ASN A C 1
ATOM 950 O O . ASN A 1 118 ? 2.511 -6.804 -1.409 1.00 87.88 118 ASN A O 1
ATOM 954 N N . TYR A 1 119 ? 4.248 -6.729 0.039 1.00 92.56 119 TYR A N 1
ATOM 955 C CA . TYR A 1 119 ? 3.665 -7.589 1.060 1.00 92.56 119 TYR A CA 1
ATOM 956 C C . TYR A 1 119 ? 3.731 -6.904 2.412 1.00 92.56 119 TYR A C 1
ATOM 958 O O . TYR A 1 119 ? 4.684 -6.193 2.708 1.00 92.56 119 TYR A O 1
ATOM 966 N N . GLY A 1 120 ? 2.756 -7.158 3.270 1.00 94.50 120 GLY A N 1
ATOM 967 C CA . GLY A 1 120 ? 2.749 -6.582 4.603 1.00 94.50 120 GLY A CA 1
ATOM 968 C C . GLY A 1 120 ? 2.051 -7.444 5.633 1.00 94.50 120 GLY A C 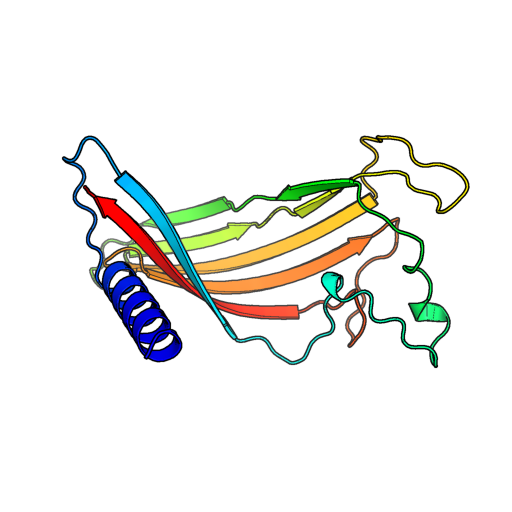1
ATOM 969 O O . GLY A 1 120 ? 1.417 -8.455 5.324 1.00 94.50 120 GLY A O 1
ATOM 970 N N . ILE A 1 121 ? 2.172 -7.012 6.877 1.00 97.25 121 ILE A N 1
ATOM 971 C CA . ILE A 1 121 ? 1.492 -7.590 8.028 1.00 97.25 121 ILE A CA 1
ATOM 972 C C . ILE A 1 121 ? 1.094 -6.468 8.976 1.00 97.25 121 ILE A C 1
ATOM 974 O O . ILE A 1 121 ? 1.807 -5.471 9.124 1.00 97.25 121 ILE A O 1
ATOM 978 N N . GLY A 1 122 ? -0.049 -6.618 9.629 1.00 96.81 122 GLY A N 1
ATOM 979 C CA . GLY A 1 122 ? -0.510 -5.607 10.556 1.00 96.81 122 GLY A CA 1
ATOM 980 C C . GLY A 1 122 ? -1.709 -6.009 11.380 1.00 96.81 122 GLY A C 1
ATOM 981 O O . GLY A 1 122 ? -2.116 -7.172 11.444 1.00 96.81 122 GLY A O 1
ATOM 982 N N . VAL A 1 123 ? -2.248 -4.990 12.034 1.00 96.94 123 VAL A N 1
ATOM 983 C CA . VAL A 1 123 ? -3.367 -5.089 12.954 1.00 96.94 123 VAL A CA 1
ATOM 984 C C . VAL A 1 123 ? -4.417 -4.038 12.636 1.00 96.94 123 VAL A C 1
ATOM 986 O O . VAL A 1 123 ? -4.110 -2.895 12.289 1.00 96.94 123 VAL A O 1
ATOM 989 N N . GLU A 1 124 ? -5.677 -4.422 12.778 1.00 95.44 124 GLU A N 1
ATOM 990 C CA . GLU A 1 124 ? -6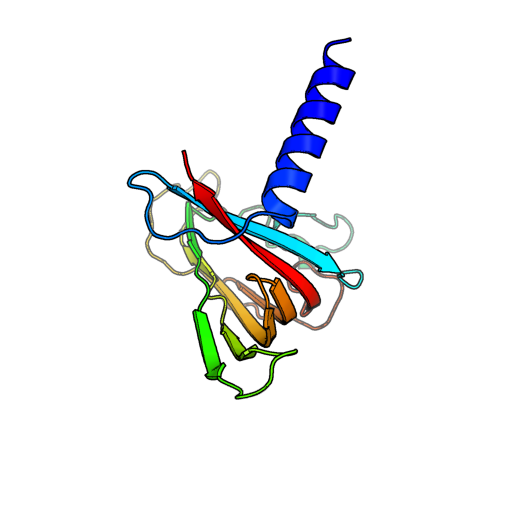.807 -3.505 12.757 1.00 95.44 124 GLU A CA 1
ATOM 991 C C . GLU A 1 124 ? -7.198 -3.158 14.191 1.00 95.44 124 GLU A C 1
ATOM 993 O O . GLU A 1 124 ? -7.381 -4.028 15.043 1.00 95.44 124 GLU A O 1
ATOM 998 N N . LEU A 1 125 ? -7.360 -1.871 14.450 1.00 94.56 125 LEU A N 1
ATOM 999 C CA . LEU A 1 125 ? -7.800 -1.307 15.712 1.00 94.56 125 LEU A CA 1
ATOM 1000 C C . LEU A 1 125 ? -9.266 -0.845 15.587 1.00 94.56 125 LEU A C 1
ATOM 1002 O O . LEU A 1 125 ? -9.805 -0.689 14.484 1.00 94.56 125 LEU A O 1
ATOM 1006 N N . PRO A 1 126 ? -9.964 -0.606 16.709 1.00 90.56 126 PRO A N 1
ATOM 1007 C CA . PRO A 1 126 ? -11.310 -0.058 16.689 1.00 90.56 126 PRO A CA 1
ATOM 1008 C C . PRO A 1 126 ? -11.435 1.213 15.846 1.00 90.56 126 PRO A C 1
ATOM 1010 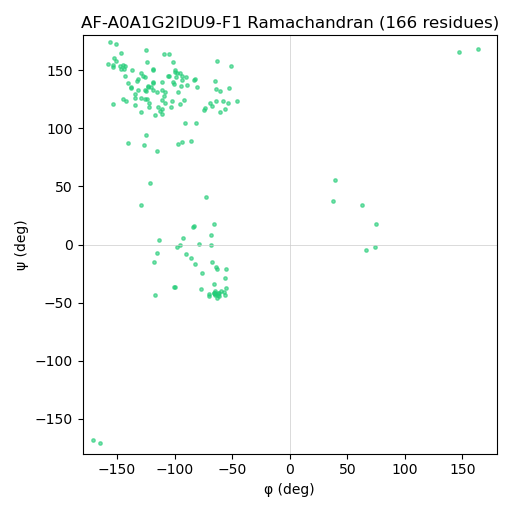O O . PRO A 1 126 ? -10.498 1.989 15.707 1.00 90.56 126 PRO A O 1
ATOM 1013 N N . ARG A 1 127 ? -12.651 1.459 15.343 1.00 87.81 127 ARG A N 1
ATOM 1014 C CA . ARG A 1 127 ? -13.002 2.661 14.567 1.00 87.81 127 ARG A CA 1
ATOM 1015 C C . ARG A 1 127 ? -12.226 2.805 13.248 1.00 87.81 127 ARG A C 1
ATOM 1017 O O . ARG A 1 127 ? -11.959 3.924 12.832 1.00 87.81 127 ARG A O 1
ATOM 1024 N N . GLY A 1 128 ? -11.905 1.699 12.576 1.00 89.19 128 GLY A N 1
ATOM 1025 C CA . GLY A 1 128 ? -11.342 1.716 11.218 1.00 89.19 128 GLY A CA 1
ATOM 1026 C C . GLY A 1 128 ? -9.873 2.132 11.152 1.00 89.19 128 GLY A C 1
ATOM 1027 O O . GLY A 1 128 ? -9.398 2.534 10.095 1.00 89.19 128 GLY A O 1
ATOM 1028 N N . TRP A 1 129 ? -9.160 2.077 12.275 1.00 94.31 129 TRP A N 1
ATOM 1029 C CA . TRP A 1 129 ? -7.720 2.303 12.308 1.00 94.31 129 TRP A CA 1
ATOM 1030 C C . TRP A 1 129 ? -6.976 1.016 11.950 1.00 94.31 129 TRP A C 1
ATOM 1032 O O . TRP A 1 129 ? -7.367 -0.068 12.373 1.00 94.31 129 TRP A O 1
ATOM 1042 N N . LYS A 1 130 ? -5.883 1.126 11.205 1.00 95.75 130 LYS A N 1
ATOM 1043 C CA . LYS A 1 130 ? -4.961 0.033 10.894 1.00 95.75 130 LYS A CA 1
ATOM 1044 C C . LYS A 1 130 ? -3.536 0.505 11.130 1.00 95.75 130 LYS A C 1
ATOM 1046 O O . LYS A 1 130 ? -3.200 1.638 10.789 1.00 95.75 130 LYS A O 1
ATOM 1051 N N . VAL A 1 131 ? -2.711 -0.371 11.685 1.00 96.75 131 VAL A N 1
ATOM 1052 C CA . VAL A 1 131 ? -1.264 -0.170 11.805 1.00 96.75 131 VAL A CA 1
ATOM 1053 C C . VAL A 1 131 ? -0.588 -1.376 11.186 1.00 96.75 131 VAL A C 1
ATOM 1055 O O . VAL A 1 131 ? -0.905 -2.509 11.550 1.00 96.75 131 VAL A O 1
ATOM 1058 N N . TYR A 1 132 ? 0.299 -1.155 10.226 1.00 96.00 132 TYR A N 1
ATOM 1059 C CA . TYR A 1 132 ? 0.906 -2.252 9.486 1.00 96.00 132 TYR A CA 1
ATOM 1060 C C . TYR A 1 132 ? 2.274 -1.880 8.938 1.00 96.00 132 TYR A C 1
ATOM 1062 O O . TYR A 1 132 ? 2.558 -0.712 8.690 1.00 96.00 132 TYR A O 1
ATOM 1070 N N . ALA A 1 133 ? 3.117 -2.886 8.761 1.00 94.38 133 ALA A N 1
ATOM 1071 C CA . ALA A 1 133 ? 4.371 -2.757 8.045 1.00 94.38 133 ALA A CA 1
ATOM 1072 C C . ALA A 1 133 ? 4.225 -3.406 6.672 1.00 94.38 133 ALA A C 1
ATOM 1074 O O . ALA A 1 133 ? 3.547 -4.428 6.533 1.00 94.38 133 ALA A O 1
ATOM 1075 N N . GLU A 1 134 ? 4.880 -2.835 5.674 1.00 91.38 134 GLU A N 1
ATOM 1076 C CA . GLU A 1 134 ? 4.970 -3.436 4.349 1.00 91.38 134 GLU A CA 1
ATOM 1077 C C . GLU A 1 134 ? 6.368 -3.320 3.780 1.00 91.38 134 GLU A C 1
ATOM 1079 O O . GLU A 1 134 ? 7.112 -2.390 4.085 1.00 91.38 134 GLU A O 1
ATOM 1084 N N . THR A 1 135 ? 6.703 -4.294 2.951 1.00 87.44 135 THR A N 1
ATOM 1085 C CA . THR A 1 135 ? 7.867 -4.303 2.090 1.00 87.44 135 THR A CA 1
ATOM 1086 C C . THR A 1 135 ? 7.441 -3.875 0.694 1.00 87.44 135 THR A C 1
ATOM 1088 O O . THR A 1 135 ? 6.333 -4.185 0.251 1.00 87.44 135 THR A O 1
ATOM 1091 N N . HIS A 1 136 ? 8.338 -3.196 -0.012 1.00 81.94 136 HIS A N 1
ATOM 1092 C CA . HIS A 1 136 ? 8.175 -2.901 -1.429 1.00 81.94 136 HIS A CA 1
ATOM 1093 C C . HIS A 1 136 ? 9.390 -3.380 -2.193 1.00 81.94 136 HIS A C 1
ATOM 1095 O O . HIS A 1 136 ? 10.528 -3.107 -1.801 1.00 81.94 136 HIS A O 1
ATOM 1101 N N . ARG A 1 137 ? 9.153 -4.084 -3.299 1.00 78.75 137 ARG A N 1
ATOM 1102 C CA . ARG A 1 137 ? 10.219 -4.547 -4.186 1.00 78.75 137 ARG A CA 1
ATOM 1103 C C . ARG A 1 137 ? 9.789 -4.466 -5.639 1.00 78.75 137 ARG A C 1
ATOM 1105 O O . ARG A 1 137 ? 8.832 -5.109 -6.049 1.00 78.75 137 ARG A O 1
ATOM 1112 N N . TRP A 1 138 ? 10.562 -3.751 -6.444 1.00 75.88 138 TRP A N 1
ATOM 1113 C CA . TRP A 1 138 ? 10.268 -3.570 -7.861 1.00 75.88 138 TRP A CA 1
ATOM 1114 C C . TRP A 1 138 ? 10.984 -4.564 -8.776 1.00 75.88 138 TRP A C 1
ATOM 1116 O O . TRP A 1 138 ? 12.116 -4.978 -8.535 1.00 75.88 138 TRP A O 1
ATOM 1126 N N . SER A 1 139 ? 10.327 -4.922 -9.872 1.00 74.50 139 SER A N 1
ATOM 1127 C CA . SER A 1 139 ? 10.927 -5.615 -11.012 1.00 74.50 139 SER A CA 1
ATOM 1128 C C . SER A 1 139 ? 10.464 -4.942 -12.302 1.00 74.50 139 SER A C 1
ATOM 1130 O O . SER A 1 139 ? 9.264 -4.741 -12.492 1.00 74.50 139 SER A O 1
ATOM 1132 N N . LEU A 1 140 ? 11.389 -4.589 -13.198 1.00 72.94 140 LEU A N 1
ATOM 1133 C CA . LEU A 1 140 ? 11.090 -3.933 -14.478 1.00 72.94 140 LEU A CA 1
ATOM 1134 C C . LEU A 1 140 ? 11.883 -4.594 -15.610 1.00 72.94 140 LEU A C 1
ATOM 1136 O O . LEU A 1 140 ? 13.101 -4.673 -15.524 1.00 72.94 140 LEU A O 1
ATOM 1140 N N . ARG A 1 141 ? 11.200 -5.029 -16.679 1.00 65.62 141 ARG A N 1
ATOM 1141 C CA . ARG A 1 141 ? 11.778 -5.557 -17.935 1.00 65.62 141 ARG A CA 1
ATOM 1142 C C . ARG A 1 141 ? 13.014 -6.442 -17.702 1.00 65.62 141 ARG A C 1
ATOM 1144 O O . ARG A 1 141 ? 14.086 -6.161 -18.224 1.00 65.62 141 ARG A O 1
ATOM 1151 N N . ASP A 1 142 ? 12.842 -7.478 -16.882 1.00 58.28 142 ASP A N 1
ATOM 1152 C CA . ASP A 1 142 ? 13.852 -8.496 -16.537 1.00 58.28 142 ASP A CA 1
ATOM 1153 C C . ASP A 1 142 ? 14.969 -8.051 -15.571 1.00 58.28 142 ASP A C 1
ATOM 1155 O O . ASP A 1 142 ? 15.769 -8.877 -15.129 1.00 58.28 142 ASP A O 1
ATOM 1159 N N . GLN A 1 143 ? 14.981 -6.787 -15.146 1.00 57.00 143 GLN A N 1
ATOM 1160 C CA . GLN A 1 143 ? 15.812 -6.316 -14.041 1.00 57.00 143 GLN A CA 1
ATOM 1161 C C . GLN A 1 143 ? 15.038 -6.413 -12.723 1.00 57.00 143 GLN A C 1
ATOM 1163 O O . GLN A 1 143 ? 13.932 -5.885 -12.578 1.00 57.00 143 GLN A O 1
ATOM 1168 N N . LYS A 1 144 ? 15.624 -7.116 -11.749 1.00 55.22 144 LYS A N 1
ATOM 1169 C CA . LYS A 1 144 ? 15.093 -7.207 -10.385 1.00 55.22 144 LYS A CA 1
ATOM 1170 C C . LYS A 1 144 ? 15.731 -6.143 -9.505 1.00 55.22 144 LYS A C 1
ATOM 1172 O O . LYS A 1 144 ? 16.927 -5.885 -9.620 1.00 55.22 144 LYS A O 1
ATOM 1177 N N . ALA A 1 145 ? 14.946 -5.620 -8.570 1.00 55.25 145 ALA A N 1
ATOM 1178 C CA . ALA A 1 145 ? 15.427 -4.839 -7.444 1.00 55.25 145 ALA A CA 1
ATOM 1179 C C . ALA A 1 145 ? 16.626 -5.474 -6.748 1.00 55.25 145 ALA A C 1
ATOM 1181 O O . ALA A 1 145 ? 16.554 -6.621 -6.289 1.00 55.25 145 ALA A O 1
ATOM 1182 N N . VAL A 1 146 ? 17.704 -4.692 -6.674 1.00 52.31 146 VAL A N 1
ATOM 1183 C CA . VAL A 1 146 ? 18.898 -4.977 -5.885 1.00 52.31 146 VAL A CA 1
ATOM 1184 C C . VAL A 1 146 ? 18.825 -4.192 -4.573 1.00 52.31 146 VAL A C 1
ATOM 1186 O O . VAL A 1 146 ? 18.317 -3.069 -4.565 1.00 52.31 146 VAL A O 1
ATOM 1189 N N . PRO A 1 147 ? 19.313 -4.746 -3.452 1.00 43.78 147 PRO A N 1
ATOM 1190 C CA . PRO A 1 147 ? 19.435 -3.987 -2.212 1.00 43.78 147 PRO A CA 1
ATOM 1191 C C . PRO A 1 147 ? 20.371 -2.783 -2.422 1.00 43.78 147 PRO A C 1
ATOM 1193 O O . PRO A 1 147 ? 21.557 -2.970 -2.686 1.00 43.78 147 PRO A O 1
ATOM 1196 N N . GLY A 1 148 ? 19.847 -1.557 -2.343 1.00 47.78 148 GLY A N 1
ATOM 1197 C CA . GLY A 1 148 ? 20.632 -0.327 -2.493 1.00 47.78 148 GLY A CA 1
ATOM 1198 C C . GLY A 1 148 ? 19.787 0.925 -2.757 1.00 47.78 148 GLY A C 1
ATOM 1199 O O . GLY A 1 148 ? 18.602 0.828 -3.074 1.00 47.78 148 GLY A O 1
ATOM 1200 N N . ASP A 1 149 ? 20.424 2.100 -2.667 1.00 46.31 149 ASP A N 1
ATOM 1201 C CA . ASP A 1 149 ? 19.854 3.447 -2.894 1.00 46.31 149 ASP A CA 1
ATOM 1202 C C . ASP A 1 149 ? 19.567 3.756 -4.384 1.00 46.31 149 ASP A C 1
ATOM 1204 O O . ASP A 1 149 ? 19.834 4.846 -4.902 1.00 46.31 149 ASP A O 1
ATOM 1208 N N . GLY A 1 150 ? 19.044 2.778 -5.120 1.00 47.66 150 GLY A N 1
ATOM 1209 C CA . GLY A 1 150 ? 18.681 2.902 -6.530 1.00 47.66 150 GLY A CA 1
ATOM 1210 C C . GLY A 1 150 ? 17.165 2.891 -6.737 1.00 47.66 150 GLY A C 1
ATOM 1211 O O . GLY A 1 150 ? 16.442 2.428 -5.859 1.00 47.66 150 GLY A O 1
ATOM 1212 N N . PRO A 1 151 ? 16.664 3.315 -7.911 1.00 45.41 151 PRO A N 1
ATOM 1213 C CA . PRO A 1 151 ? 15.240 3.286 -8.275 1.00 45.41 151 PRO A CA 1
ATOM 1214 C C . PRO A 1 151 ? 14.666 1.859 -8.399 1.00 45.41 151 PRO A C 1
ATOM 1216 O O . PRO A 1 151 ? 13.614 1.664 -8.981 1.00 45.41 151 PRO A O 1
ATOM 1219 N N . PHE A 1 152 ? 15.349 0.854 -7.847 1.00 52.25 152 PHE A N 1
ATOM 1220 C CA . PHE A 1 152 ? 14.891 -0.521 -7.665 1.00 52.25 152 PHE A CA 1
ATOM 1221 C C . PHE A 1 152 ? 15.107 -0.956 -6.215 1.00 52.25 152 PHE A C 1
ATOM 1223 O O . PHE A 1 152 ? 15.462 -2.102 -5.957 1.00 52.25 152 PHE A O 1
ATOM 1230 N N . GLY A 1 153 ? 14.976 -0.030 -5.268 1.00 56.53 153 GLY A N 1
ATOM 1231 C CA . GLY A 1 153 ? 15.206 -0.311 -3.861 1.00 56.53 153 GLY A CA 1
ATOM 1232 C C . GLY A 1 153 ? 14.197 -1.323 -3.327 1.00 56.53 153 GLY A C 1
ATOM 1233 O O . GLY A 1 153 ? 12.994 -1.217 -3.563 1.00 56.53 153 GLY A O 1
ATOM 1234 N N . LEU A 1 154 ? 14.699 -2.308 -2.586 1.00 69.19 154 LEU A N 1
ATOM 1235 C CA . LEU A 1 154 ? 13.904 -2.998 -1.580 1.00 69.19 154 LEU A CA 1
ATOM 1236 C C . LEU A 1 154 ? 13.772 -2.037 -0.398 1.00 69.19 154 LEU A C 1
ATOM 1238 O O . LEU A 1 154 ? 14.781 -1.704 0.223 1.00 69.19 154 LEU A O 1
ATOM 1242 N N . ASN A 1 155 ? 12.558 -1.599 -0.085 1.00 75.56 155 ASN A N 1
ATOM 1243 C CA . ASN A 1 155 ? 12.314 -0.792 1.106 1.00 75.56 155 ASN A CA 1
ATOM 1244 C C . ASN A 1 155 ? 11.238 -1.432 1.982 1.00 75.56 155 ASN A C 1
ATOM 1246 O O . ASN A 1 155 ? 10.576 -2.405 1.610 1.00 75.56 155 ASN A O 1
ATOM 1250 N N . SER A 1 156 ? 11.115 -0.931 3.202 1.00 85.44 156 SER A N 1
ATOM 1251 C CA . SER A 1 156 ? 10.012 -1.292 4.079 1.00 85.44 156 SER A CA 1
ATOM 1252 C C . SER A 1 156 ? 9.553 -0.059 4.827 1.00 85.44 156 SER A C 1
ATOM 1254 O O . SER A 1 156 ? 10.386 0.733 5.263 1.00 85.44 156 SER A O 1
ATOM 1256 N N . GLY A 1 157 ? 8.246 0.102 4.966 1.00 88.56 157 GLY A N 1
ATOM 1257 C CA . GLY A 1 157 ? 7.639 1.226 5.664 1.00 88.56 157 GLY A CA 1
ATOM 1258 C C . GLY A 1 157 ? 6.717 0.755 6.779 1.00 88.56 157 GLY A C 1
ATOM 1259 O O . GLY A 1 157 ? 6.209 -0.370 6.759 1.00 88.56 157 GLY A O 1
ATOM 1260 N N . LEU A 1 158 ? 6.496 1.636 7.750 1.00 92.88 158 LEU A N 1
ATOM 1261 C CA . LEU A 1 158 ? 5.475 1.479 8.781 1.00 92.88 158 LEU A CA 1
ATOM 1262 C C . LEU A 1 158 ? 4.348 2.473 8.520 1.00 92.88 158 LEU A C 1
ATOM 1264 O O . LEU A 1 158 ? 4.598 3.663 8.352 1.00 92.88 158 LEU A O 1
ATOM 1268 N N . TYR A 1 159 ? 3.111 1.998 8.544 1.00 94.00 159 TYR A N 1
ATOM 1269 C CA . TYR A 1 159 ? 1.945 2.751 8.113 1.00 94.00 159 TYR A CA 1
ATOM 1270 C C . TYR A 1 159 ? 0.881 2.789 9.192 1.00 94.00 159 TYR A C 1
ATOM 1272 O O . TYR A 1 159 ? 0.632 1.808 9.898 1.00 94.00 159 TYR A O 1
ATOM 1280 N N . VAL A 1 160 ? 0.211 3.933 9.261 1.00 95.94 160 VAL A N 1
ATOM 1281 C CA . VAL A 1 160 ? -1.017 4.122 10.022 1.00 95.94 160 VAL A CA 1
ATOM 1282 C C . VAL A 1 160 ? -2.092 4.590 9.053 1.00 95.94 160 VAL A C 1
ATOM 1284 O O . VAL A 1 160 ? -1.949 5.631 8.408 1.00 95.94 160 VAL A O 1
ATOM 1287 N N . ARG A 1 161 ? -3.181 3.826 8.965 1.00 94.69 161 ARG A N 1
ATOM 1288 C CA . ARG A 1 161 ? -4.329 4.124 8.109 1.00 94.69 161 ARG A CA 1
ATOM 1289 C C . ARG A 1 161 ? -5.594 4.305 8.934 1.00 94.69 161 ARG A C 1
ATOM 1291 O O . ARG A 1 161 ? -5.861 3.527 9.844 1.00 94.69 161 ARG A O 1
ATOM 1298 N N . LYS A 1 162 ? -6.404 5.296 8.570 1.00 94.12 162 LYS A N 1
ATOM 1299 C CA . LYS A 1 162 ? -7.763 5.509 9.067 1.00 94.12 162 LYS A CA 1
ATOM 1300 C C . LYS A 1 162 ? -8.746 5.388 7.916 1.00 94.12 162 LYS A C 1
ATOM 1302 O O . LYS A 1 162 ? -8.788 6.253 7.048 1.00 94.12 162 LYS A O 1
ATOM 1307 N N . GLU A 1 163 ? -9.551 4.337 7.929 1.00 91.44 163 GLU A N 1
ATOM 1308 C CA . GLU A 1 163 ? -10.704 4.190 7.044 1.00 91.44 163 GLU A CA 1
ATOM 1309 C C . GLU A 1 163 ? -11.905 4.951 7.608 1.00 91.44 163 GLU A C 1
ATOM 1311 O O . GLU A 1 163 ? -12.132 4.996 8.825 1.00 91.44 163 GLU A O 1
ATOM 1316 N N . PHE A 1 164 ? -12.679 5.567 6.723 1.00 88.06 164 PHE A N 1
ATOM 1317 C CA . PHE A 1 164 ? -13.823 6.382 7.099 1.00 88.06 164 PHE A CA 1
ATOM 1318 C C . PHE A 1 164 ? -14.969 6.236 6.104 1.00 88.06 164 PHE A C 1
ATOM 1320 O O . PHE A 1 164 ? -14.751 6.031 4.910 1.00 88.06 164 PHE A O 1
ATOM 1327 N N . ASN A 1 165 ? -16.179 6.417 6.625 1.00 86.06 165 ASN A N 1
ATOM 1328 C CA . ASN A 1 165 ? -17.393 6.652 5.861 1.00 86.06 165 ASN A CA 1
ATOM 1329 C C . ASN A 1 165 ? -17.962 7.987 6.358 1.00 86.06 165 ASN A C 1
ATOM 1331 O O . ASN A 1 165 ? -18.228 8.139 7.549 1.00 86.06 165 ASN A O 1
ATOM 1335 N N . LEU A 1 166 ? -18.063 8.973 5.471 1.00 81.25 166 LEU A N 1
ATOM 1336 C CA . LEU A 1 166 ? -18.788 10.216 5.720 1.00 81.25 166 LEU A CA 1
ATOM 1337 C C . LEU A 1 166 ? -20.193 10.054 5.161 1.00 81.25 166 LEU A C 1
ATOM 1339 O O . LEU A 1 166 ? -20.348 9.553 4.048 1.00 81.25 166 LEU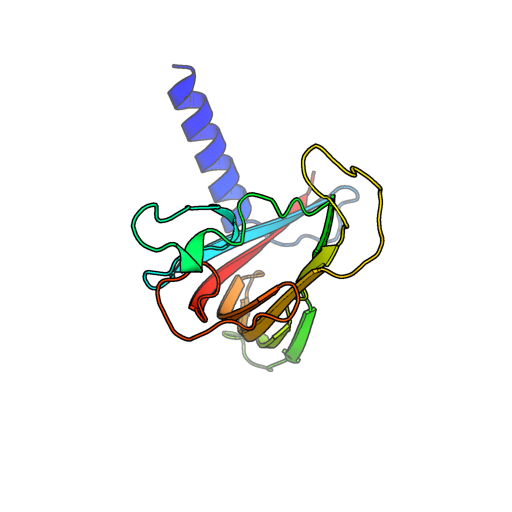 A O 1
ATOM 1343 N N . HIS A 1 167 ? -21.189 10.485 5.916 1.00 80.00 167 HIS A N 1
ATOM 1344 C CA . HIS A 1 167 ? -22.591 10.371 5.546 1.00 80.00 167 HIS A CA 1
ATOM 1345 C C . HIS A 1 167 ? -23.221 11.777 5.436 1.00 80.00 167 HIS A C 1
ATOM 1347 O O . HIS A 1 167 ? -22.697 12.716 6.052 1.00 80.00 167 HIS A O 1
ATOM 1353 N N . PHE A 1 168 ? -24.230 11.935 4.567 1.00 69.62 168 PHE A N 1
ATOM 1354 C CA . PHE A 1 168 ? -24.834 13.215 4.161 1.00 69.62 168 PHE A CA 1
ATOM 1355 C C . PHE A 1 168 ? -26.352 13.113 3.961 1.00 69.62 168 PHE A C 1
ATOM 1357 O O . PHE A 1 168 ? -26.806 12.123 3.332 1.00 69.62 168 PHE A O 1
#

Mean predicted aligned error: 10.97 Å

=== Feature glossary ===
Annotated list of the representations used here:

Nearest PDB structures. The Foldseek neighbor list gives the closest experimentally determined structures in the PDB, ranked by structural alignment. TM-score near 1 means near-identical fold; near 0.3 means only rough topology match. This is how one finds what a novel AlphaFold prediction most resembles in the solved-structure universe.

Foldseek 3Di. Foldseek's 3Di representation compresses backbone geometry into a per-residue letter drawn from a learned twenty-state alphabet. It captures the tertiary interaction pattern around each residue — which residues are packed against it in space, regardless of where they are in sequence.

Radius of gyration, Cα contacts, bounding box. Radius of gyration (Rg) is the root-mean-square distance of Cα atoms from their centroid — a single number for overall size and compactness. A globular domain of N residues has Rg ≈ 2.2·N^0.38 Å; an extended or disordered chain has a much larger Rg. The Cα contact count is the number of residue pairs whose Cα atoms are within 8 Å and are more than four positions apart in sequence — a standard proxy for tertiary packing density. The bounding box is the smallest axis-aligned box enclosing all Cα atoms.

InterPro / GO / CATH / organism. The annotation block draws on four external resources. InterPro: which protein families and domains the sequence belongs to. GO: standardized terms for what the protein does, what process it participates in, and where in the cell it acts. CATH: which structural fold it has in the CATH hierarchy. Organism: the species of origin.

mmCIF coordinates. The mmCIF block holds the 3D Cartesian coordinates of each backbone atom (N, Cα, C, O) in ångströms. mmCIF is the PDB's canonical archive format — a tagged-loop text representation of the atomic model.

pLDDT. pLDDT is the predicted lDDT-Cα score: AlphaFold's confidence that the local environment of each residue (all inter-atomic distances within 15 Å) is correctly placed. It is a per-residue number between 0 and 100, with higher meaning more reliable.

Backbone torsions (φ/ψ). φ (phi) and ψ (psi) are the two rotatable backbone dihedrals per residue: φ is the C(i-1)–N–Cα–C torsion, ψ is the N–Cα–C–N(i+1) torsion, both in degrees on (−180°, 180°]. α-helical residues cluster near (−60°, −45°); β-strand residues near (−120°, +130°). A Ramachandran plot is simply a scatter of (φ, ψ) for every residue.

B-factor. For experimental (PDB) structures, the B-factor (temperature factor) quantifies the positional spread of each atom in the crystal — a combination of thermal vibration and static disorder — in units of Å². High B-factors mark flexible loops or poorly resolved regions; low B-factors mark the rigid, well-ordered core.

Secondary structure (3-state, P-SEA). SS3 is a coarse helix/strand/coil call (letters a/b/c) made by the P-SEA algorithm from inter-Cα distances and dihedrals. It is less detailed than DSSP but needs only Cα positions.

Predicted aligned error. Predicted aligned error is AlphaFold's pairwise confidence. Unlike pLDDT (per-residue), PAE is per-residue-pair and captures whether two parts of the structure are correctly placed relative to each other. Units are ångströms of expected positional error.

Solvent-accessible surface area. Solvent-accessible surface area (SASA) is the area in Å² traced out by the centre of a 1.4 Å probe sphere (a water molecule) rolled over the protein's van der Waals surface (Shrake–Rupley / Lee–Richards construction). Buried residues have near-zero SASA; fully exposed residues can exceed 200 Å². The total SASA scales roughly with the number of surface residues.

Secondary structure (8-state, DSSP). The SS8 string is DSSP's per-residue secondary-structure call. α-helix (H) means an i→i+4 H-bond ladder; β-strand (E) means the residue participates in a β-sheet; 3₁₀ (G) and π (I) are tighter and wider helices; T/S are turns/bends; '-' is loop.

Rendered structure images. Structure images are PyMOL renders from six orthogonal camera directions. Cartoon representation draws helices as coils and strands as arrows; sticks shows the backbone as bonds; surface shows the solvent-excluded envelope. Rainbow coloring maps sequence position to hue (blue→red, N→C); chain coloring assigns a distinct color per polypeptide.

Sequence. The amino-acid sequence is the protein's primary structure: the linear order of residues from the N-terminus to the C-terminus, written in one-letter code. Everything else here — the 3D coordinates, the secondary structure, the domain annotations — is ultimately a consequence of this string.

Contact-map, Ramachandran, and PAE plots. Three diagnostic plots accompany the record. The Cα contact map visualizes t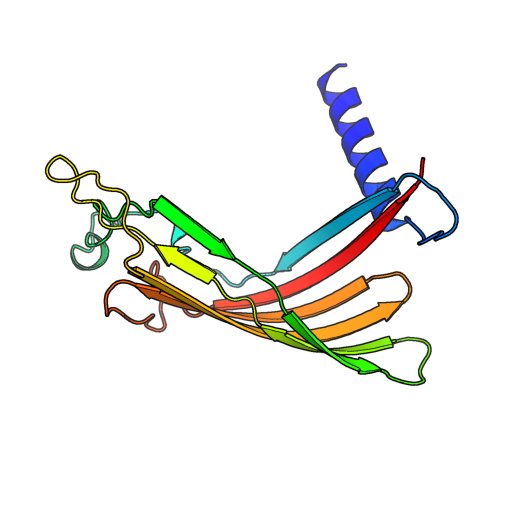he tertiary structure as a 2D adjacency matrix (8 Å cutoff, sequence-local contacts suppressed). The Ramachandran plot shows the distribution of backbone (φ, ψ) torsions, with points in the α and β basins reflecting secondary structure content. The PAE plot shows AlphaFold's inter-residue confidence as a color matrix.